Protein AF-A0A5D0TT43-F1 (afdb_monomer)

Organism: NCBI:txid1427538

Radius of gyration: 28.79 Å; Cα contacts (8 Å, |Δi|>4): 389; chains: 1; bounding box: 40×84×97 Å

Nearest PDB structures (foldseek):
  4hx3-assembly1_A  TM=9.149E-01  e=3.494E-10  Streptomyces caespitosus
  1iab-assembly1_A  TM=7.332E-01  e=1.069E-02  Astacus astacus
  7dvb-assembly1_A  TM=5.187E-01  e=1.374E-02  Bacteroides thetaiotaomicron
  6ezs-assembly1_A  TM=6.001E-01  e=4.105E-01  Vibrio harveyi
  6ezt-assembly1_A  TM=5.704E-01  e=7.231E-01  Vibrio harveyi

InterPro domains:
  IPR000013 Peptidase M7, snapalysin [PF02031] (36-162)
  IPR024079 Metallopeptidase, catalytic domain superfamily [G3DSA:3.40.390.10] (34-164)

Foldseek 3Di:
DDDDDDDDDDDDDDDDDDDDDDDDPPPPDPQQPQAEQEEELVAVPPCSVLLVVLQVLLQVLADLYHYHYDDPFEYEHEDQDDLAQKWWFWAQGSHGYIYGHNVRVVQLLEANSLLSNLSVLRNLRDAQDPCAQAQQASSSAANHHNNHHHPVSSVVSRVQSSDDHDDIGGIDDSVVRRCRNNPHHDDDD

Solvent-accessible surface area (backbone atoms only — not comparable to full-atom values): 10392 Å² total; per-residue (Å²): 133,87,86,88,80,89,85,86,88,82,88,87,85,87,82,87,82,85,84,83,86,76,85,83,76,78,80,74,76,74,83,70,72,59,42,76,30,26,30,26,46,88,51,20,64,92,46,28,65,42,48,54,50,30,38,50,59,47,46,78,66,35,74,27,43,38,64,40,86,36,92,73,28,29,41,30,32,59,43,65,69,66,74,20,35,50,45,34,62,26,23,35,43,62,61,48,40,36,42,35,11,56,52,34,35,70,69,27,60,28,30,68,52,17,52,44,27,28,37,49,37,20,34,54,49,46,67,71,54,94,60,56,2,32,49,68,34,27,52,13,28,7,36,31,57,56,47,56,67,31,72,66,56,38,50,51,34,32,58,55,47,61,49,79,84,64,82,55,42,77,37,80,53,54,69,55,43,30,48,32,37,46,25,64,52,48,77,84,125

Sequence (189 aa):
MSPPRFIVAMLAGVAALVLTGAPSASAVSPPVAVRTIYYDSSRAAELSSLVDQAADIWNTRVTSVKLEKGQAGISVSTAQNGPAPGMASCVGCTRGQITFYRNQIQQSGAGPLRVVVHEFGHILSLEHPPDIGNCDKVMAGGRCDNPYPNADEVAAVQRFWSGVLRPARPAPRHADERSTLGAPALVSR

Structure (mmCIF, N/CA/C/O backbone):
data_AF-A0A5D0TT43-F1
#
_entry.id   AF-A0A5D0TT43-F1
#
loop_
_atom_site.group_PDB
_atom_site.id
_atom_site.type_symbol
_atom_site.label_atom_id
_atom_site.label_alt_id
_atom_site.label_comp_id
_atom_site.label_asym_id
_atom_site.label_entity_id
_atom_site.label_seq_id
_atom_site.pdbx_PDB_ins_code
_atom_site.Cartn_x
_atom_site.Cartn_y
_atom_site.Cartn_z
_atom_site.occupancy
_atom_site.B_iso_or_equiv
_atom_site.auth_seq_id
_atom_site.auth_comp_id
_atom_site.auth_asym_id
_atom_site.auth_atom_id
_atom_site.pdbx_PDB_model_num
ATOM 1 N N . MET A 1 1 ? 6.990 -68.014 80.092 1.00 40.38 1 MET A N 1
ATOM 2 C CA . MET A 1 1 ? 7.885 -68.560 79.046 1.00 40.38 1 MET A CA 1
ATOM 3 C C . MET A 1 1 ? 7.314 -68.161 77.691 1.00 40.38 1 MET A C 1
ATOM 5 O O . MET A 1 1 ? 6.104 -68.205 77.532 1.00 40.38 1 MET A O 1
ATOM 9 N N . SER A 1 2 ? 8.168 -67.626 76.818 1.00 40.78 2 SER A N 1
ATOM 10 C CA . SER A 1 2 ? 7.873 -66.787 75.640 1.00 40.78 2 SER A CA 1
ATOM 11 C C . SER A 1 2 ? 6.959 -67.393 74.557 1.00 40.78 2 SER A C 1
ATOM 13 O O . SER A 1 2 ? 6.984 -68.609 74.381 1.00 40.78 2 SER A O 1
ATOM 15 N N . PRO A 1 3 ? 6.261 -66.565 73.746 1.00 55.28 3 PRO A N 1
ATOM 16 C CA . PRO A 1 3 ? 5.619 -66.992 72.503 1.00 55.28 3 PRO A CA 1
ATOM 17 C C . PRO A 1 3 ? 6.451 -66.644 71.249 1.00 55.28 3 PRO A C 1
ATOM 19 O O . PRO A 1 3 ? 7.267 -65.715 71.261 1.00 55.28 3 PRO A O 1
ATOM 22 N N . PRO A 1 4 ? 6.172 -67.320 70.125 1.00 49.72 4 PRO A N 1
ATOM 23 C CA . PRO A 1 4 ? 6.195 -66.702 68.795 1.00 49.72 4 PRO A CA 1
ATOM 24 C C . PRO A 1 4 ? 4.916 -67.061 67.998 1.00 49.72 4 PRO A C 1
ATOM 26 O O . PRO A 1 4 ? 4.223 -68.003 68.350 1.00 49.72 4 PRO A O 1
ATOM 29 N N . ARG A 1 5 ? 4.528 -66.477 66.862 1.00 50.94 5 ARG A N 1
ATOM 30 C CA . ARG A 1 5 ? 4.659 -65.174 66.185 1.00 50.94 5 ARG A CA 1
ATOM 31 C C . ARG A 1 5 ? 3.936 -65.370 64.827 1.00 50.94 5 ARG A C 1
ATOM 33 O O . ARG A 1 5 ? 4.285 -66.299 64.116 1.00 50.94 5 ARG A O 1
ATOM 40 N N . PHE A 1 6 ? 3.003 -64.468 64.500 1.00 44.22 6 PHE A N 1
ATOM 41 C CA . PHE A 1 6 ? 2.572 -64.006 63.160 1.00 44.22 6 PHE A CA 1
ATOM 42 C C . PHE A 1 6 ? 2.066 -64.989 62.087 1.00 44.22 6 PHE A C 1
ATOM 44 O O . PHE A 1 6 ? 2.852 -65.771 61.576 1.00 44.22 6 PHE A O 1
ATOM 51 N N . ILE A 1 7 ? 0.850 -64.736 61.565 1.00 46.78 7 ILE A N 1
ATOM 52 C CA . ILE A 1 7 ? 0.610 -64.618 60.110 1.00 46.78 7 ILE A CA 1
ATOM 53 C C . ILE A 1 7 ? -0.330 -63.429 59.833 1.00 46.78 7 ILE A C 1
ATOM 55 O O . ILE A 1 7 ? -1.301 -63.186 60.545 1.00 46.78 7 ILE A O 1
ATOM 59 N N . VAL A 1 8 ? 0.063 -62.673 58.811 1.00 43.09 8 VAL A N 1
ATOM 60 C CA . VAL A 1 8 ? -0.431 -61.391 58.299 1.00 43.09 8 VAL A CA 1
ATOM 61 C C . VAL A 1 8 ? -1.739 -61.550 57.512 1.00 43.09 8 VAL A C 1
ATOM 63 O O . VAL A 1 8 ? -1.891 -62.492 56.740 1.00 43.09 8 VAL A O 1
ATOM 66 N N . ALA A 1 9 ? -2.655 -60.591 57.676 1.00 44.00 9 ALA A N 1
ATOM 67 C CA . ALA A 1 9 ? -3.881 -60.447 56.892 1.00 44.00 9 ALA A CA 1
ATOM 68 C C . ALA A 1 9 ? -3.627 -59.652 55.596 1.00 44.00 9 ALA A C 1
ATOM 70 O O . ALA A 1 9 ? -2.983 -58.603 55.638 1.00 44.00 9 ALA A O 1
ATOM 71 N N . MET A 1 10 ? -4.173 -60.112 54.464 1.00 42.59 10 MET A N 1
ATOM 72 C CA . MET A 1 10 ? -4.282 -59.327 53.227 1.00 42.59 10 MET A CA 1
ATOM 73 C C . MET A 1 10 ? -5.745 -58.983 52.925 1.00 42.59 10 MET A C 1
ATOM 75 O O . MET A 1 10 ? -6.624 -59.842 52.945 1.00 42.59 10 MET A O 1
ATOM 79 N N . LEU A 1 11 ? -5.957 -57.698 52.641 1.00 47.16 11 LEU A N 1
ATOM 80 C CA . LEU A 1 11 ? -7.180 -57.053 52.168 1.00 47.16 11 LEU A CA 1
ATOM 81 C C . LEU A 1 11 ? -7.400 -57.283 50.666 1.00 47.16 11 LEU A C 1
ATOM 83 O O . LEU A 1 11 ? -6.447 -57.223 49.894 1.00 47.16 11 LEU A O 1
ATOM 87 N N . ALA A 1 12 ? -8.664 -57.358 50.243 1.00 42.19 12 ALA A N 1
ATOM 88 C CA . ALA A 1 12 ? -9.084 -56.899 48.918 1.00 42.19 12 ALA A CA 1
ATOM 89 C C . ALA A 1 12 ? -10.548 -56.424 48.970 1.00 42.19 12 ALA A C 1
ATOM 91 O O . ALA A 1 12 ? -11.474 -57.229 48.991 1.00 42.19 12 ALA A O 1
ATOM 92 N N . GLY A 1 13 ? -10.750 -55.104 49.020 1.00 40.81 13 GLY A N 1
ATOM 93 C CA . GLY A 1 13 ? -12.043 -54.457 48.791 1.00 40.81 13 GLY A CA 1
ATOM 94 C C . GLY A 1 13 ? -12.044 -53.814 47.406 1.00 40.81 13 GLY A C 1
ATOM 95 O O . GLY A 1 13 ? -11.160 -53.016 47.105 1.00 40.81 13 GLY A O 1
ATOM 96 N N . VAL A 1 14 ? -13.010 -54.171 46.560 1.00 47.06 14 VAL A N 1
ATOM 97 C CA . VAL A 1 14 ? -13.205 -53.579 45.228 1.00 47.06 14 VAL A CA 1
ATOM 98 C C . VAL A 1 14 ? -14.284 -52.503 45.335 1.00 47.06 14 VAL A C 1
ATOM 100 O O . VAL A 1 14 ? -15.424 -52.807 45.679 1.00 47.06 14 VAL A O 1
ATOM 103 N N . ALA A 1 15 ? -13.933 -51.249 45.046 1.00 45.97 15 ALA A N 1
ATOM 104 C CA . ALA A 1 15 ? -14.881 -50.145 44.915 1.00 45.97 15 ALA A CA 1
ATOM 105 C C . ALA A 1 15 ? -15.234 -49.941 43.432 1.00 45.97 15 ALA A C 1
ATOM 107 O O . ALA A 1 15 ? -14.348 -49.728 42.606 1.00 45.97 15 ALA A O 1
ATOM 108 N N . ALA A 1 16 ? -16.524 -50.010 43.096 1.00 46.59 16 ALA A N 1
ATOM 109 C CA . ALA A 1 16 ? -17.038 -49.710 41.762 1.00 46.59 16 ALA A CA 1
ATOM 110 C C . ALA A 1 16 ? -17.266 -48.196 41.608 1.00 46.59 16 ALA A C 1
ATOM 112 O O . ALA A 1 16 ? -17.981 -47.589 42.406 1.00 46.59 16 ALA A O 1
ATOM 113 N N . LEU A 1 17 ? -16.660 -47.592 40.583 1.00 44.28 17 LEU A N 1
ATOM 114 C CA . LEU A 1 17 ? -16.775 -46.169 40.257 1.00 44.28 17 LEU A CA 1
ATOM 115 C C . LEU A 1 17 ? -17.768 -45.990 39.096 1.00 44.28 17 LEU A C 1
ATOM 117 O O . LEU A 1 17 ? -17.556 -46.525 38.010 1.00 44.28 17 LEU A O 1
ATOM 121 N N . VAL A 1 18 ? -18.852 -45.246 39.319 1.00 50.50 18 VAL A N 1
ATOM 122 C CA . VAL A 1 18 ? -19.853 -44.912 38.293 1.00 50.50 18 VAL A CA 1
ATOM 123 C C . VAL A 1 18 ? -19.444 -43.594 37.625 1.00 50.50 18 VAL A C 1
ATOM 125 O O . VAL A 1 18 ? -19.392 -42.563 38.290 1.00 50.50 18 VAL A O 1
ATOM 128 N N . LEU A 1 19 ? -19.135 -43.613 36.322 1.00 49.28 19 LEU A N 1
ATOM 129 C CA . LEU A 1 19 ? -18.835 -42.407 35.537 1.00 49.28 19 LEU A CA 1
ATOM 130 C C . LEU A 1 19 ? -20.127 -41.808 34.960 1.00 49.28 19 LEU A C 1
ATOM 132 O O . LEU A 1 19 ? -20.723 -42.362 34.039 1.00 49.28 19 LEU A O 1
ATOM 136 N N . THR A 1 20 ? -20.530 -40.640 35.454 1.00 52.34 20 THR A N 1
ATOM 137 C CA . THR A 1 20 ? -21.539 -39.781 34.818 1.00 52.34 20 THR A CA 1
ATOM 138 C C . THR A 1 20 ? -20.870 -38.912 33.747 1.00 52.34 20 THR A C 1
ATOM 140 O O . THR A 1 20 ? -20.015 -38.088 34.072 1.00 52.34 20 THR A O 1
ATOM 143 N N . G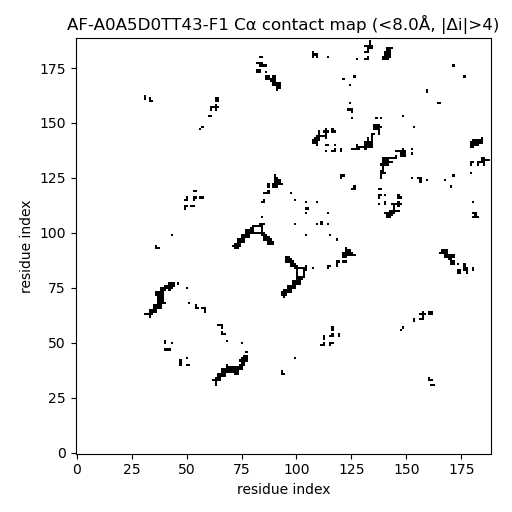LY A 1 21 ? -21.231 -39.091 32.473 1.00 47.88 21 GLY A N 1
ATOM 144 C CA . GLY A 1 21 ? -20.723 -38.278 31.361 1.00 47.88 21 GLY A CA 1
ATOM 145 C C . GLY A 1 21 ? -21.313 -36.862 31.352 1.00 47.88 21 GLY A C 1
ATOM 146 O O . GLY A 1 21 ? -22.531 -36.700 31.374 1.00 47.88 21 GLY A O 1
ATOM 147 N N . ALA A 1 22 ? -20.454 -35.841 31.309 1.00 55.16 22 ALA A N 1
ATOM 148 C CA . ALA A 1 22 ? -20.846 -34.442 31.125 1.00 55.16 22 ALA A CA 1
ATOM 149 C C . ALA A 1 22 ? -20.984 -34.100 29.625 1.00 55.16 22 ALA A C 1
ATOM 151 O O . ALA A 1 22 ? -20.223 -34.635 28.813 1.00 55.16 22 ALA A O 1
ATOM 152 N N . PRO A 1 23 ? -21.909 -33.203 29.229 1.00 51.59 23 PRO A N 1
ATOM 153 C CA . PRO A 1 23 ? -22.046 -32.785 27.839 1.00 51.59 23 PRO A CA 1
ATOM 154 C C . PRO A 1 23 ? -20.807 -32.004 27.390 1.00 51.59 23 PRO A C 1
ATOM 156 O O . PRO A 1 23 ? -20.368 -31.060 28.048 1.00 51.59 23 PRO A O 1
ATOM 159 N N . SER A 1 24 ? -20.238 -32.403 26.254 1.00 56.06 24 SER A N 1
ATOM 160 C CA . SER A 1 24 ? -19.124 -31.713 25.610 1.00 56.06 24 SER A CA 1
ATOM 161 C C . SER A 1 24 ? -19.585 -30.334 25.135 1.00 56.06 24 SER A C 1
ATOM 163 O O . SER A 1 24 ? -20.259 -30.211 24.116 1.00 56.06 24 SER A O 1
ATOM 165 N N . ALA A 1 25 ? -19.237 -29.285 25.878 1.00 57.34 25 ALA A N 1
ATOM 16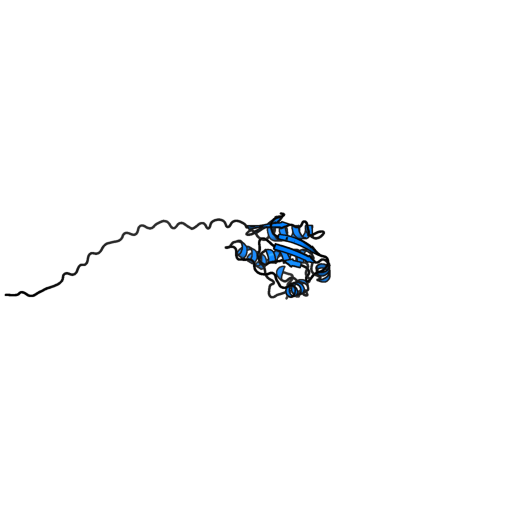6 C CA . ALA A 1 25 ? -19.402 -27.917 25.416 1.00 57.34 25 ALA A CA 1
ATOM 167 C C . ALA A 1 25 ? -18.475 -27.694 24.211 1.00 57.34 25 ALA A C 1
ATOM 169 O O . ALA A 1 25 ? -17.253 -27.654 24.357 1.00 57.34 25 ALA A O 1
ATOM 170 N N . SER A 1 26 ? -19.043 -27.569 23.010 1.00 56.19 26 SER A N 1
ATOM 171 C CA . SER A 1 26 ? -18.313 -27.044 21.859 1.00 56.19 26 SER A CA 1
ATOM 172 C C . SER A 1 26 ? -17.858 -25.629 22.205 1.00 56.19 26 SER A C 1
ATOM 174 O O . SER A 1 26 ? -18.682 -24.728 22.361 1.00 56.19 26 SER A O 1
ATOM 176 N N . ALA A 1 27 ? -16.551 -25.438 22.376 1.00 55.84 27 ALA A N 1
ATOM 177 C CA . ALA A 1 27 ? -15.969 -24.127 22.605 1.00 55.84 27 ALA A CA 1
ATOM 178 C C . ALA A 1 27 ? -16.225 -23.251 21.370 1.00 55.84 27 ALA A C 1
ATOM 180 O O . ALA A 1 27 ? -15.523 -23.349 20.363 1.00 55.84 27 ALA A O 1
ATOM 181 N N . VAL A 1 28 ? -17.253 -22.402 21.433 1.00 57.53 28 VAL A N 1
ATOM 182 C CA . VAL A 1 28 ? -17.410 -21.285 20.502 1.00 57.53 28 VAL A CA 1
ATOM 183 C C . VAL A 1 28 ? -16.193 -20.397 20.715 1.00 57.53 28 VAL A C 1
ATOM 185 O O . VAL A 1 28 ? -16.040 -19.783 21.771 1.00 57.53 28 VAL A O 1
ATOM 188 N N . SER A 1 29 ? -15.288 -20.382 19.737 1.00 57.59 29 SER A N 1
ATOM 189 C CA . SER A 1 29 ? -14.166 -19.449 19.760 1.00 57.59 29 SER A CA 1
ATOM 190 C C . SER A 1 29 ? -14.750 -18.034 19.747 1.00 57.59 29 SER A C 1
ATOM 192 O O . SER A 1 29 ? -15.555 -17.736 18.859 1.00 57.59 29 SER A O 1
ATOM 194 N N . PRO A 1 30 ? -14.422 -17.176 20.729 1.00 56.78 30 PRO A N 1
ATOM 195 C CA . PRO A 1 30 ? -14.938 -15.817 20.753 1.00 56.78 30 PRO A CA 1
ATOM 196 C C . PRO A 1 30 ? -14.545 -15.096 19.455 1.00 56.78 30 PRO A C 1
ATOM 198 O O . PRO A 1 30 ? -13.450 -15.339 18.937 1.00 56.78 30 PRO A O 1
ATOM 201 N N . PRO A 1 31 ? -15.416 -14.228 18.908 1.00 59.97 31 PRO A N 1
ATOM 202 C CA . PRO A 1 31 ? -15.102 -13.491 17.694 1.00 59.97 31 PRO A CA 1
ATOM 203 C C . PRO A 1 31 ? -13.820 -12.687 17.912 1.00 59.97 31 PRO A C 1
ATOM 205 O O . PRO A 1 31 ? -13.709 -11.912 18.864 1.00 59.97 31 PRO A O 1
ATOM 208 N N . VAL A 1 32 ? -12.833 -12.891 17.038 1.00 64.38 32 VAL A N 1
ATOM 209 C CA . VAL A 1 32 ? -11.606 -12.095 17.053 1.00 64.38 32 VAL A CA 1
ATOM 210 C C . VAL A 1 32 ? -11.993 -10.664 16.700 1.00 64.38 32 VAL A C 1
ATOM 212 O O . VAL A 1 32 ? -12.553 -10.415 15.633 1.00 64.38 32 VAL A O 1
ATOM 215 N N . ALA A 1 33 ? -11.727 -9.724 17.606 1.00 75.38 33 ALA A N 1
ATOM 216 C CA . ALA A 1 33 ? -11.989 -8.315 17.355 1.00 75.38 33 ALA A CA 1
ATOM 217 C C . ALA A 1 33 ? -11.191 -7.852 16.127 1.00 75.38 33 ALA A C 1
ATOM 219 O O . ALA A 1 33 ? -9.959 -7.943 16.120 1.00 75.38 33 ALA A O 1
ATOM 220 N N . VAL A 1 34 ? -11.897 -7.348 15.109 1.00 83.50 34 VAL A N 1
ATOM 221 C CA . VAL A 1 34 ? -11.277 -6.755 13.918 1.00 83.50 34 VAL A CA 1
ATOM 222 C C . VAL A 1 34 ? -10.381 -5.607 14.363 1.00 83.50 34 VAL A C 1
ATOM 224 O O . VAL A 1 34 ? -10.795 -4.726 15.121 1.00 83.50 34 VAL A O 1
ATOM 227 N N . ARG A 1 35 ? -9.128 -5.629 13.917 1.00 90.81 35 ARG A N 1
ATOM 228 C CA . ARG A 1 35 ? -8.151 -4.603 14.279 1.00 90.81 35 ARG A CA 1
ATOM 229 C C . ARG A 1 35 ? -8.335 -3.388 13.382 1.00 90.81 35 ARG A C 1
ATOM 231 O O . ARG A 1 35 ? -8.178 -3.505 12.176 1.00 90.81 35 ARG A O 1
ATOM 238 N N . THR A 1 36 ? -8.601 -2.222 13.958 1.00 95.56 36 THR A N 1
ATOM 239 C CA . THR A 1 36 ? -8.566 -0.964 13.200 1.00 95.56 36 THR A CA 1
ATOM 240 C C . THR A 1 36 ? -7.179 -0.338 13.295 1.00 95.56 36 THR A C 1
ATOM 242 O O . THR A 1 36 ? -6.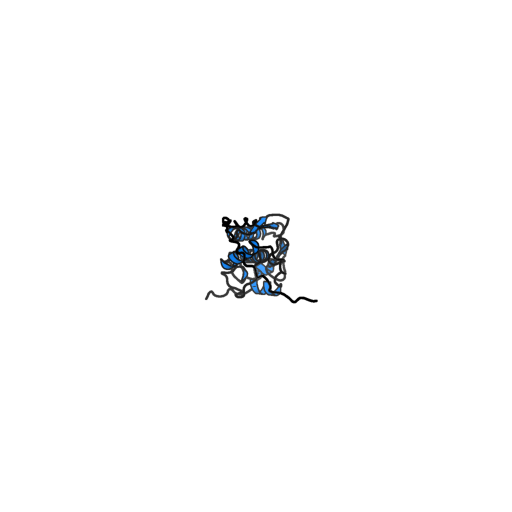670 -0.102 14.392 1.00 95.56 36 THR A O 1
ATOM 245 N N . ILE A 1 37 ? -6.574 -0.058 12.147 1.00 97.12 37 ILE A N 1
ATOM 246 C CA . ILE A 1 37 ? -5.349 0.726 12.011 1.00 97.12 37 ILE A CA 1
ATOM 247 C C . ILE A 1 37 ? -5.747 2.063 11.402 1.00 97.12 37 ILE A C 1
ATOM 249 O O . ILE A 1 37 ? -6.238 2.112 10.274 1.00 97.12 37 ILE A O 1
ATOM 253 N N . TYR A 1 38 ? -5.532 3.150 12.139 1.00 98.38 38 TYR A N 1
ATOM 254 C CA . TYR A 1 38 ? -5.786 4.472 11.583 1.00 98.38 38 TYR A CA 1
ATOM 255 C C . TYR A 1 38 ? -4.635 4.916 10.683 1.00 98.38 38 TYR A C 1
ATOM 257 O O . TYR A 1 38 ? -3.474 4.628 10.983 1.00 98.38 38 TYR A O 1
ATOM 265 N N . TYR A 1 39 ? -4.936 5.649 9.617 1.00 98.69 39 TYR A N 1
ATOM 266 C CA . TYR A 1 39 ? -3.930 6.263 8.759 1.00 98.69 39 TYR A CA 1
ATOM 267 C C . TYR A 1 39 ? -4.250 7.733 8.460 1.00 98.69 39 TYR A C 1
ATOM 269 O O . TYR A 1 39 ? -5.403 8.114 8.258 1.00 98.69 39 TYR A O 1
ATOM 277 N N . ASP A 1 40 ? -3.213 8.562 8.400 1.00 98.50 40 ASP A N 1
ATOM 278 C CA . ASP A 1 40 ? -3.306 9.992 8.125 1.00 98.50 40 ASP A CA 1
ATOM 279 C C . ASP A 1 40 ? -2.632 10.322 6.791 1.00 98.50 40 ASP A C 1
ATOM 281 O O . ASP A 1 40 ? -1.405 10.329 6.688 1.00 98.50 40 ASP A O 1
ATOM 285 N N . SER A 1 41 ? -3.440 10.618 5.771 1.00 98.06 41 SER A N 1
ATOM 286 C CA . SER A 1 41 ? -2.984 11.017 4.435 1.00 98.06 41 SER A CA 1
ATOM 287 C C . SER A 1 41 ? -2.857 12.534 4.244 1.00 98.06 41 SER A C 1
ATOM 289 O O . SER A 1 41 ? -2.551 12.987 3.141 1.00 98.06 41 SER A O 1
ATOM 291 N N . SER A 1 42 ? -3.029 13.346 5.297 1.00 97.94 42 SER A N 1
ATOM 292 C CA . SER A 1 42 ? -3.001 14.818 5.207 1.00 97.94 42 SER A CA 1
ATOM 293 C C . SER A 1 42 ? -1.673 15.392 4.701 1.00 97.94 42 SER A C 1
ATOM 295 O O . SER A 1 42 ? -1.645 16.492 4.153 1.00 97.94 42 SER A O 1
ATOM 297 N N . ARG A 1 43 ? -0.568 14.645 4.836 1.00 97.94 43 ARG A N 1
ATOM 298 C CA . ARG A 1 43 ? 0.775 15.032 4.363 1.00 97.94 43 ARG A CA 1
ATOM 299 C C . ARG A 1 43 ? 1.197 14.315 3.075 1.00 97.94 43 ARG A C 1
ATOM 301 O O . ARG A 1 43 ? 2.335 14.469 2.625 1.00 97.94 43 ARG A O 1
ATOM 308 N N . ALA A 1 44 ? 0.296 13.547 2.463 1.00 97.75 44 ALA A N 1
ATOM 309 C CA . ALA A 1 44 ? 0.561 12.808 1.232 1.00 97.75 44 ALA A CA 1
ATOM 310 C C . ALA A 1 44 ? 0.415 13.665 -0.042 1.00 97.75 44 ALA A C 1
ATOM 312 O O . ALA A 1 44 ? 0.687 13.171 -1.132 1.00 97.75 44 ALA A O 1
ATOM 313 N N . ALA A 1 45 ? 0.023 14.941 0.087 1.00 97.81 45 ALA A N 1
ATOM 314 C CA . ALA A 1 45 ? -0.108 15.889 -1.022 1.00 97.81 45 ALA A CA 1
ATOM 315 C C . ALA A 1 45 ? -0.930 15.304 -2.193 1.00 97.81 45 ALA A C 1
ATOM 317 O O . ALA A 1 45 ? -2.047 14.827 -1.975 1.00 97.81 45 ALA A O 1
ATOM 318 N N . GLU A 1 46 ? -0.402 15.307 -3.419 1.00 96.88 46 GLU A N 1
ATOM 319 C CA . GLU A 1 46 ? -1.075 14.781 -4.610 1.00 96.88 46 GLU A CA 1
ATOM 320 C C . GLU A 1 46 ? -1.320 13.264 -4.572 1.00 96.88 46 GLU A C 1
ATOM 322 O O . GLU A 1 46 ? -2.181 12.775 -5.296 1.00 96.88 46 GLU A O 1
ATOM 327 N N . LEU A 1 47 ? -0.611 12.517 -3.714 1.00 98.25 47 LEU A N 1
ATOM 328 C CA . LEU A 1 47 ? -0.827 11.078 -3.533 1.00 98.25 47 LEU A CA 1
ATOM 329 C C . LEU A 1 47 ? -1.934 10.764 -2.519 1.00 98.25 47 LEU A C 1
ATOM 331 O O . LEU A 1 47 ? -2.251 9.596 -2.324 1.00 98.25 47 LEU A O 1
ATOM 335 N N . SER A 1 48 ? -2.536 11.766 -1.867 1.00 98.44 48 SER A N 1
ATOM 336 C CA . SER A 1 48 ? -3.572 11.550 -0.842 1.00 98.44 48 SER A CA 1
ATOM 337 C C . SER A 1 48 ? -4.750 10.700 -1.332 1.00 98.44 48 SER A C 1
ATOM 339 O O . SER A 1 48 ? -5.187 9.807 -0.609 1.00 98.44 48 SER A O 1
ATOM 341 N N . SER A 1 49 ? -5.204 10.902 -2.572 1.00 98.62 49 SER A N 1
ATOM 342 C CA . SER A 1 49 ? -6.260 10.088 -3.185 1.00 98.62 49 SER A CA 1
ATOM 343 C C . SER A 1 49 ? -5.825 8.641 -3.432 1.00 98.62 49 SER A C 1
ATOM 345 O O . SER A 1 49 ? -6.605 7.726 -3.190 1.00 98.62 49 SER A O 1
ATOM 347 N N . LEU A 1 50 ? -4.576 8.414 -3.854 1.00 98.81 50 LEU A N 1
ATOM 348 C CA . LEU A 1 50 ? -4.030 7.065 -4.042 1.00 98.81 50 LEU A CA 1
ATOM 349 C C . LEU A 1 50 ? -3.834 6.338 -2.710 1.00 98.81 50 LEU A C 1
ATOM 351 O O . LEU A 1 50 ? -4.000 5.126 -2.644 1.00 98.81 50 LEU A O 1
ATOM 355 N N . VAL A 1 51 ? -3.505 7.069 -1.645 1.00 98.81 51 VAL A N 1
ATOM 356 C CA . VAL A 1 51 ? -3.412 6.531 -0.281 1.00 98.81 51 VAL A CA 1
ATOM 357 C C . VAL A 1 51 ? -4.776 6.066 0.212 1.00 98.81 51 VAL A C 1
ATOM 359 O O . VAL A 1 51 ? -4.890 4.943 0.699 1.00 98.81 51 VAL A O 1
ATOM 362 N N . ASP A 1 52 ? -5.811 6.890 0.042 1.00 98.75 52 ASP A N 1
ATOM 363 C CA . ASP A 1 52 ? -7.178 6.502 0.396 1.00 98.75 52 ASP A CA 1
ATOM 364 C C . ASP A 1 52 ? -7.643 5.302 -0.455 1.00 98.75 52 ASP A C 1
ATOM 366 O O . ASP A 1 52 ? -8.156 4.319 0.077 1.00 98.75 52 ASP A O 1
ATOM 370 N N . GLN A 1 53 ? -7.346 5.308 -1.758 1.00 98.88 53 GLN A N 1
ATOM 371 C CA . GLN A 1 53 ? -7.648 4.190 -2.652 1.00 98.88 53 GLN A CA 1
ATOM 372 C C . GLN A 1 53 ? -6.904 2.900 -2.270 1.00 98.88 53 GLN A C 1
ATOM 374 O O . GLN A 1 53 ? -7.465 1.810 -2.374 1.00 98.88 53 GLN A O 1
ATOM 379 N N . ALA A 1 54 ? -5.651 2.988 -1.821 1.00 98.88 54 ALA A N 1
ATOM 380 C CA . ALA A 1 54 ? -4.891 1.830 -1.367 1.00 98.88 54 ALA A CA 1
ATOM 381 C C . ALA A 1 54 ? -5.481 1.222 -0.088 1.00 98.88 54 ALA A C 1
ATOM 383 O O . ALA A 1 54 ? -5.551 -0.004 0.032 1.00 98.88 54 ALA A O 1
ATOM 384 N N . ALA A 1 55 ? -5.950 2.063 0.840 1.00 98.81 55 ALA A N 1
ATOM 385 C CA . ALA A 1 55 ? -6.667 1.603 2.022 1.00 98.81 55 ALA A CA 1
ATOM 386 C C . ALA A 1 55 ? -7.952 0.851 1.638 1.00 98.81 55 ALA A C 1
ATOM 388 O O . ALA A 1 55 ? -8.193 -0.245 2.148 1.00 98.81 55 ALA A O 1
ATOM 389 N N . ASP A 1 56 ? -8.722 1.369 0.679 1.00 98.81 56 ASP A N 1
ATOM 390 C CA . ASP A 1 56 ? -9.922 0.703 0.158 1.00 98.81 56 ASP A CA 1
ATOM 391 C C . ASP A 1 56 ? -9.604 -0.624 -0.553 1.00 98.81 56 ASP A C 1
ATOM 393 O O . ASP A 1 56 ? -10.302 -1.626 -0.365 1.00 98.81 56 ASP A O 1
ATOM 397 N N . ILE A 1 57 ? -8.519 -0.684 -1.332 1.00 98.88 57 ILE A N 1
ATOM 398 C CA . ILE A 1 57 ? -8.057 -1.918 -1.990 1.00 98.88 57 ILE A CA 1
ATOM 399 C C . ILE A 1 57 ? -7.799 -3.028 -0.972 1.00 98.88 57 ILE A C 1
ATOM 401 O O . ILE A 1 57 ? -8.199 -4.172 -1.209 1.00 98.88 57 ILE A O 1
ATOM 405 N N . TRP A 1 58 ? -7.158 -2.702 0.149 1.00 98.81 58 TRP A N 1
ATOM 406 C CA . TRP A 1 58 ? -6.934 -3.654 1.231 1.00 98.81 58 TRP A CA 1
ATOM 407 C C . TRP A 1 58 ? -8.236 -3.990 1.965 1.00 98.81 58 TRP A C 1
ATOM 409 O O . TRP A 1 58 ? -8.570 -5.168 2.079 1.00 98.81 58 TRP A O 1
ATOM 419 N N . ASN A 1 59 ? -9.017 -2.990 2.382 1.00 98.69 59 ASN A N 1
ATOM 420 C CA . ASN A 1 59 ? -10.277 -3.177 3.116 1.00 98.69 59 ASN A CA 1
ATOM 421 C C . ASN A 1 59 ? -11.308 -4.034 2.366 1.00 98.69 59 ASN A C 1
ATOM 423 O O . ASN A 1 59 ? -12.100 -4.734 2.988 1.00 98.69 59 ASN A O 1
ATOM 427 N N . THR A 1 60 ? -11.308 -4.001 1.032 1.00 98.50 60 THR A N 1
ATOM 428 C CA . THR A 1 60 ? -12.199 -4.835 0.204 1.00 98.50 60 THR A CA 1
ATOM 429 C C . THR A 1 60 ? -11.746 -6.293 0.089 1.00 98.50 60 THR A C 1
A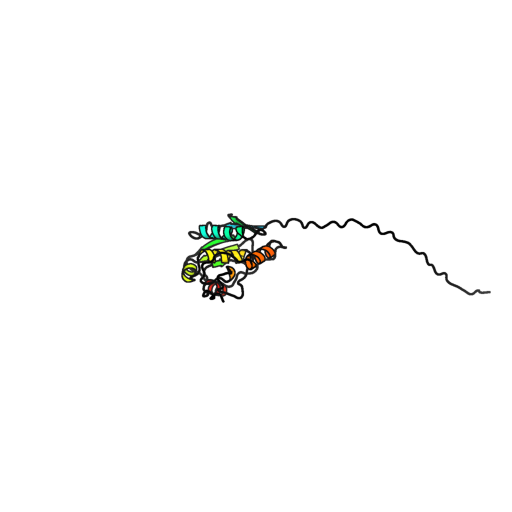TOM 431 O O . THR A 1 60 ? -12.503 -7.129 -0.400 1.00 98.50 60 THR A O 1
ATOM 434 N N . ARG A 1 61 ? -10.524 -6.619 0.525 1.00 98.50 61 ARG A N 1
ATOM 435 C CA . ARG A 1 61 ? -9.912 -7.951 0.385 1.00 98.50 61 ARG A CA 1
ATOM 436 C C . ARG A 1 61 ? -9.668 -8.654 1.711 1.00 98.50 61 ARG A C 1
ATOM 438 O O . ARG A 1 61 ? -9.667 -9.883 1.750 1.00 98.50 61 ARG A O 1
ATOM 445 N N . VAL A 1 62 ? -9.452 -7.903 2.788 1.00 97.94 62 VAL A N 1
ATOM 446 C CA . VAL A 1 62 ? -9.200 -8.452 4.125 1.00 97.94 62 VAL A CA 1
ATOM 447 C C . VAL A 1 62 ? -10.301 -8.058 5.104 1.00 97.94 62 VAL A C 1
ATOM 449 O O . VAL A 1 62 ? -10.935 -7.021 4.967 1.00 97.94 62 VAL A O 1
ATOM 452 N N . THR A 1 63 ? -10.530 -8.907 6.104 1.00 96.75 63 THR A N 1
ATOM 453 C CA . THR A 1 63 ? -11.600 -8.742 7.102 1.00 96.75 63 THR A CA 1
ATOM 454 C C . THR A 1 63 ? -11.092 -8.805 8.541 1.00 96.75 63 THR A C 1
ATOM 456 O O . THR A 1 63 ? -11.785 -8.348 9.443 1.00 96.75 63 THR A O 1
ATOM 459 N N . SER A 1 64 ? -9.903 -9.361 8.793 1.00 95.44 64 SER A N 1
ATOM 460 C CA . SER A 1 64 ? -9.294 -9.417 10.133 1.00 95.44 64 SER A CA 1
ATOM 461 C C . SER A 1 64 ? -8.695 -8.083 10.597 1.00 95.44 64 SER A C 1
ATOM 463 O O . SER A 1 64 ? -8.456 -7.885 11.791 1.00 95.44 64 SER A O 1
ATOM 465 N N . VAL A 1 65 ? -8.476 -7.153 9.668 1.00 97.12 65 VAL A N 1
ATOM 466 C CA . VAL A 1 65 ? -7.936 -5.812 9.904 1.00 97.12 65 VAL A CA 1
ATOM 467 C C . VAL A 1 65 ? -8.636 -4.814 8.989 1.00 97.12 65 VAL A C 1
ATOM 469 O O . VAL A 1 65 ? -9.015 -5.154 7.871 1.00 97.12 65 VAL A O 1
ATOM 472 N N . LYS A 1 66 ? -8.808 -3.587 9.471 1.00 97.81 66 LYS A N 1
ATOM 473 C CA . LYS A 1 66 ? -9.416 -2.471 8.754 1.00 97.81 66 LYS A CA 1
ATOM 474 C C . LYS A 1 66 ? -8.489 -1.263 8.812 1.00 97.81 66 LYS A C 1
ATOM 476 O O . LYS A 1 66 ? -8.044 -0.876 9.891 1.00 97.81 66 LYS A O 1
ATOM 481 N N . LEU A 1 67 ? -8.226 -0.653 7.666 1.00 98.56 67 LEU A N 1
ATOM 482 C CA . LEU A 1 67 ? -7.579 0.649 7.557 1.00 98.56 67 LEU A CA 1
ATOM 483 C C . LEU A 1 67 ? -8.650 1.738 7.610 1.00 98.56 67 LEU A C 1
ATOM 485 O O . LEU A 1 67 ? -9.610 1.704 6.844 1.00 98.56 67 LEU A O 1
ATOM 489 N N . GLU A 1 68 ? -8.506 2.702 8.511 1.00 98.38 68 GLU A N 1
ATOM 490 C CA . GLU A 1 68 ? -9.479 3.783 8.677 1.00 98.38 68 GLU A CA 1
ATOM 491 C C . GLU A 1 68 ? -8.788 5.143 8.693 1.00 98.38 68 GLU A C 1
ATOM 493 O O . GLU A 1 68 ? -7.749 5.320 9.321 1.00 98.38 68 GLU A O 1
ATOM 498 N N . LYS A 1 69 ? -9.340 6.131 7.993 1.00 98.06 69 LYS A N 1
ATOM 499 C CA . LYS A 1 69 ? -8.723 7.455 7.943 1.00 98.06 69 LYS A CA 1
ATOM 500 C C . LYS A 1 69 ? -8.811 8.132 9.314 1.00 98.06 69 LYS A C 1
ATOM 502 O O . LYS A 1 69 ? -9.885 8.217 9.900 1.00 98.06 69 LYS A O 1
ATOM 507 N N . GLY A 1 70 ? -7.691 8.630 9.829 1.00 96.75 70 GLY A N 1
ATOM 508 C CA . GLY A 1 70 ? -7.618 9.283 11.134 1.00 96.75 70 GLY A CA 1
ATOM 509 C C . GLY A 1 70 ? -6.192 9.650 11.546 1.00 96.75 70 GLY A C 1
ATOM 510 O O . GLY A 1 70 ? -5.219 9.074 11.078 1.00 96.75 70 GLY A O 1
ATOM 511 N N . GLN A 1 71 ? -6.055 10.606 12.466 1.00 87.25 71 GLN A N 1
ATOM 512 C CA . GLN A 1 71 ? -4.762 11.217 12.818 1.00 87.25 71 GLN A CA 1
ATOM 513 C C . GLN A 1 71 ? -3.870 10.367 13.749 1.00 87.25 71 GLN A C 1
ATOM 515 O O . GLN A 1 71 ? -2.752 10.764 14.074 1.00 87.25 71 GLN A O 1
ATOM 520 N N . ALA A 1 72 ? -4.342 9.206 14.216 1.00 84.94 72 ALA A N 1
ATOM 521 C CA . ALA A 1 72 ? -3.697 8.433 15.279 1.00 84.94 72 ALA A CA 1
ATOM 522 C C . ALA A 1 72 ? -3.291 7.015 14.836 1.00 84.94 72 ALA A C 1
ATOM 524 O O . ALA A 1 72 ? -3.905 6.038 15.252 1.00 84.94 72 ALA A O 1
ATOM 525 N N . GLY A 1 73 ? -2.219 6.880 14.050 1.00 95.69 73 GLY A N 1
ATOM 526 C CA . GLY A 1 73 ? -1.711 5.566 13.635 1.00 95.69 73 GLY A CA 1
ATOM 527 C C . GLY A 1 73 ? -0.538 5.647 12.664 1.00 95.69 73 GLY A C 1
ATOM 528 O O . GLY A 1 73 ? 0.578 5.989 13.062 1.00 95.69 73 GLY A O 1
ATOM 529 N N . ILE A 1 74 ? -0.784 5.305 11.404 1.00 98.50 74 ILE A N 1
ATOM 530 C CA . ILE A 1 74 ? 0.179 5.395 10.307 1.00 98.50 74 ILE A CA 1
ATOM 531 C C . ILE A 1 74 ? 0.134 6.798 9.711 1.00 98.50 74 ILE A C 1
ATOM 533 O O . ILE A 1 74 ? -0.870 7.207 9.139 1.00 98.50 74 ILE A O 1
ATOM 537 N N . SER A 1 75 ? 1.225 7.545 9.815 1.00 98.56 75 SER A N 1
ATOM 538 C CA . SER A 1 75 ? 1.354 8.830 9.123 1.00 98.56 75 SER A CA 1
ATOM 539 C C . SER A 1 75 ? 1.845 8.616 7.694 1.00 98.56 75 SER A C 1
ATOM 541 O O . SER A 1 75 ? 2.824 7.909 7.476 1.00 98.56 75 SER A O 1
ATOM 543 N N . VAL A 1 76 ? 1.189 9.218 6.705 1.00 98.81 76 VAL A N 1
ATOM 544 C CA . VAL A 1 76 ? 1.583 9.093 5.299 1.00 98.81 76 VAL A CA 1
ATOM 545 C C . VAL A 1 76 ? 2.036 10.446 4.777 1.00 98.81 76 VAL A C 1
ATOM 547 O O . VAL A 1 76 ? 1.331 11.450 4.873 1.00 98.81 76 VAL A O 1
ATOM 550 N N . SER A 1 77 ? 3.251 10.476 4.241 1.00 98.69 77 SER A N 1
ATOM 551 C CA . SER A 1 77 ? 3.927 11.702 3.827 1.00 98.69 77 SER A CA 1
ATOM 552 C C . SER A 1 77 ? 4.606 11.548 2.475 1.00 98.69 77 SER A C 1
ATOM 554 O O . SER A 1 77 ? 4.831 10.437 1.995 1.00 98.69 77 SER A O 1
ATOM 556 N N . THR A 1 78 ? 4.947 12.676 1.861 1.00 98.62 78 THR A N 1
ATOM 557 C CA . THR A 1 78 ? 5.678 12.710 0.594 1.00 98.62 78 THR A CA 1
ATOM 558 C C . THR A 1 78 ? 6.915 13.595 0.680 1.00 98.62 78 THR A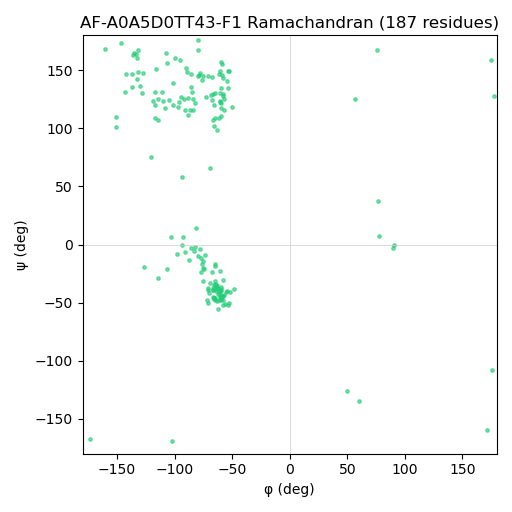 C 1
ATOM 560 O O . THR A 1 78 ? 6.908 14.631 1.342 1.00 98.62 78 THR A O 1
ATOM 563 N N . ALA A 1 79 ? 7.959 13.229 -0.057 1.00 98.50 79 ALA A N 1
ATOM 564 C CA . ALA A 1 79 ? 9.151 14.039 -0.287 1.00 98.50 79 ALA A CA 1
ATOM 565 C C . ALA A 1 79 ? 9.526 14.024 -1.779 1.00 98.50 79 ALA A C 1
ATOM 567 O O . ALA A 1 79 ? 9.018 13.213 -2.554 1.00 98.50 79 ALA A O 1
ATOM 568 N N . GLN A 1 80 ? 10.376 14.955 -2.220 1.00 97.69 80 GLN A N 1
ATOM 569 C CA . GLN A 1 80 ? 10.775 15.016 -3.633 1.00 97.69 80 GLN A CA 1
ATOM 570 C C . GLN A 1 80 ? 11.706 13.858 -4.012 1.00 97.69 80 GLN A C 1
ATOM 572 O O . GLN A 1 80 ? 11.497 13.203 -5.030 1.00 97.69 80 GLN A O 1
ATOM 577 N N . ASN A 1 81 ? 12.727 13.627 -3.183 1.00 97.69 81 ASN A N 1
ATOM 578 C CA . ASN A 1 81 ? 13.796 12.660 -3.407 1.00 97.69 81 ASN A CA 1
ATOM 579 C C . ASN A 1 81 ? 14.009 11.798 -2.167 1.00 97.69 81 ASN A C 1
ATOM 581 O O . ASN A 1 81 ? 13.877 12.289 -1.044 1.00 97.69 81 ASN A O 1
ATOM 585 N N . GLY A 1 82 ? 14.423 10.555 -2.375 1.00 97.06 82 GLY A N 1
ATOM 586 C CA . GLY A 1 82 ? 14.789 9.646 -1.304 1.00 97.06 82 GLY A CA 1
ATOM 587 C C . GLY A 1 82 ? 15.382 8.334 -1.797 1.00 97.06 82 GLY A C 1
ATOM 588 O O . GLY A 1 82 ? 15.779 8.214 -2.960 1.00 97.06 82 GLY A O 1
ATOM 589 N N . PRO A 1 83 ? 15.497 7.348 -0.898 1.00 96.00 83 PRO A N 1
ATOM 590 C CA . PRO A 1 83 ? 16.199 6.119 -1.197 1.00 96.00 83 PRO A CA 1
ATOM 591 C C . PRO A 1 83 ? 15.423 5.167 -2.111 1.00 96.00 83 PRO A C 1
ATOM 593 O O . PRO A 1 83 ? 16.065 4.465 -2.876 1.00 96.00 83 PRO A O 1
ATOM 596 N N . ALA A 1 84 ? 14.098 5.131 -2.075 1.00 97.62 84 ALA A N 1
ATOM 597 C CA . ALA A 1 84 ? 13.272 4.199 -2.846 1.00 97.62 84 ALA A CA 1
ATOM 598 C C . ALA A 1 84 ? 11.951 4.887 -3.236 1.00 97.62 84 ALA A C 1
ATOM 600 O O . ALA A 1 84 ? 11.742 6.021 -2.813 1.00 97.62 84 ALA A O 1
ATOM 601 N N . PRO A 1 85 ? 11.080 4.283 -4.062 1.00 98.12 85 PRO A N 1
ATOM 602 C CA . PRO A 1 85 ? 9.793 4.893 -4.419 1.00 98.12 85 PRO A CA 1
ATOM 603 C C . PRO A 1 85 ? 8.861 5.116 -3.215 1.00 98.12 85 PRO A C 1
ATOM 605 O O . PRO A 1 85 ? 8.248 6.179 -3.096 1.00 98.12 85 PRO A O 1
ATOM 608 N N . GLY A 1 86 ? 8.810 4.154 -2.297 1.00 98.06 86 GLY A N 1
ATOM 609 C CA . GLY A 1 86 ? 8.118 4.231 -1.015 1.00 98.06 86 GLY A CA 1
ATOM 610 C C . GLY A 1 86 ? 8.996 3.670 0.103 1.00 98.06 86 GLY A C 1
ATOM 611 O O . GLY A 1 86 ? 10.033 3.073 -0.169 1.00 98.06 86 GLY A O 1
ATOM 612 N N . MET A 1 87 ? 8.637 3.963 1.353 1.00 98.00 87 MET A N 1
ATOM 613 C CA . MET A 1 87 ? 9.245 3.378 2.549 1.00 98.00 87 MET A CA 1
ATOM 614 C C . MET A 1 87 ? 8.227 3.340 3.692 1.00 98.00 87 MET A C 1
ATOM 616 O O . MET A 1 87 ? 7.916 4.384 4.279 1.00 98.00 87 MET A O 1
ATOM 620 N N . ALA A 1 88 ? 7.762 2.152 4.060 1.00 98.12 88 ALA A N 1
ATOM 621 C CA . ALA A 1 88 ? 7.110 1.886 5.336 1.00 98.12 88 ALA A CA 1
ATOM 622 C C . ALA A 1 88 ? 8.140 1.819 6.480 1.00 98.12 88 ALA A C 1
ATOM 624 O O . ALA A 1 88 ? 9.256 1.334 6.317 1.00 98.12 88 ALA A O 1
ATOM 625 N N . SER A 1 89 ? 7.777 2.288 7.675 1.00 97.31 89 SER A N 1
ATOM 626 C CA . SER A 1 89 ? 8.678 2.319 8.840 1.00 97.31 89 SER A CA 1
ATOM 627 C C . SER A 1 89 ? 8.758 0.996 9.608 1.00 97.31 89 SER A C 1
ATOM 629 O O . SER A 1 89 ? 9.495 0.894 10.588 1.00 97.31 89 SER A O 1
ATOM 631 N N . CYS A 1 90 ? 7.947 0.009 9.240 1.00 96.94 90 CYS A N 1
ATOM 632 C CA . CYS A 1 90 ? 7.776 -1.236 9.975 1.00 96.94 90 CYS A CA 1
ATOM 633 C C . CYS A 1 90 ? 7.173 -2.312 9.068 1.00 96.94 90 CYS A C 1
ATOM 635 O O . CYS A 1 90 ? 6.583 -1.999 8.033 1.00 96.94 90 CYS A O 1
ATOM 637 N N . VAL A 1 91 ? 7.195 -3.554 9.549 1.00 97.69 91 VAL A N 1
ATOM 638 C CA . VAL A 1 91 ? 6.347 -4.622 9.020 1.00 97.69 91 VAL A CA 1
ATOM 639 C C . VAL A 1 91 ? 5.388 -5.109 10.107 1.00 97.69 91 VAL A C 1
ATOM 641 O O . VAL A 1 91 ? 5.822 -5.586 11.160 1.00 97.69 91 VAL A O 1
ATOM 644 N N . GLY A 1 92 ? 4.079 -4.998 9.860 1.00 96.50 92 GLY A N 1
ATOM 645 C CA . GLY A 1 92 ? 3.027 -5.473 10.767 1.00 96.50 92 GLY A CA 1
ATOM 646 C C . GLY A 1 92 ? 2.786 -4.577 11.985 1.00 96.50 92 GLY A C 1
ATOM 647 O O . GLY A 1 92 ? 2.570 -5.096 13.079 1.00 96.50 92 GLY A O 1
ATOM 648 N N . CYS A 1 93 ? 2.869 -3.251 11.838 1.00 94.31 93 CYS A N 1
ATOM 649 C CA . CYS A 1 93 ? 2.627 -2.311 12.937 1.00 94.31 93 CYS A CA 1
ATOM 650 C C . CYS A 1 93 ? 1.294 -1.566 12.812 1.00 94.31 93 CYS A C 1
ATOM 652 O O . CYS A 1 93 ? 0.758 -1.375 11.728 1.00 94.31 93 CYS A O 1
ATOM 654 N N . THR A 1 94 ? 0.773 -1.095 13.947 1.00 94.81 94 THR A N 1
ATOM 655 C CA . THR A 1 94 ? -0.446 -0.268 14.015 1.00 94.81 94 THR A CA 1
ATOM 656 C C . THR A 1 94 ? -0.149 1.233 14.113 1.00 94.81 94 THR A C 1
ATOM 658 O O . THR A 1 94 ? -1.061 2.057 14.059 1.00 94.81 94 THR A O 1
ATOM 661 N N . ARG A 1 95 ? 1.127 1.600 14.294 1.00 95.81 95 ARG A N 1
ATOM 662 C CA . ARG A 1 95 ? 1.623 2.978 14.400 1.00 95.81 95 ARG A CA 1
ATOM 663 C C . ARG A 1 95 ? 2.978 3.077 13.717 1.00 95.81 95 ARG A C 1
ATOM 665 O O . ARG A 1 95 ? 3.852 2.263 14.001 1.00 95.81 95 ARG A O 1
ATOM 672 N N . GLY A 1 96 ? 3.160 4.078 12.866 1.00 96.75 96 GLY A N 1
ATOM 673 C CA . GLY A 1 96 ? 4.360 4.197 12.045 1.00 96.75 96 GLY A CA 1
ATOM 674 C C . GLY A 1 96 ? 4.248 5.298 11.000 1.00 96.75 96 GLY A C 1
ATOM 675 O O . GLY A 1 96 ? 3.433 6.217 11.118 1.00 96.75 96 GLY A O 1
ATOM 676 N N . GLN A 1 97 ? 5.075 5.198 9.970 1.00 98.12 97 GLN A N 1
ATOM 677 C CA . GLN A 1 97 ? 5.115 6.139 8.863 1.00 98.12 97 GLN A CA 1
ATOM 678 C C . GLN A 1 97 ? 5.231 5.399 7.533 1.00 98.12 97 GLN A C 1
ATOM 680 O O . GLN A 1 97 ? 5.904 4.375 7.448 1.00 98.12 97 GLN A O 1
ATOM 685 N N . ILE A 1 98 ? 4.621 5.963 6.497 1.00 98.69 98 ILE A N 1
ATOM 686 C CA . ILE A 1 98 ? 4.963 5.697 5.104 1.00 98.69 98 ILE A CA 1
ATOM 687 C C . ILE A 1 98 ? 5.459 7.008 4.485 1.00 98.69 98 ILE A C 1
ATOM 689 O O . ILE A 1 98 ? 4.824 8.060 4.630 1.00 98.69 98 ILE A O 1
ATOM 693 N N . THR A 1 99 ? 6.602 6.962 3.804 1.00 98.75 99 THR A N 1
ATOM 694 C CA . THR A 1 99 ? 7.115 8.095 3.022 1.00 98.75 99 THR A CA 1
ATOM 695 C C . THR A 1 99 ? 7.222 7.712 1.559 1.00 98.75 99 THR A C 1
ATOM 697 O O . THR A 1 99 ? 7.919 6.763 1.220 1.00 98.75 99 THR A O 1
ATOM 700 N N . PHE A 1 100 ? 6.562 8.475 0.694 1.00 98.81 100 PHE A N 1
ATOM 701 C CA . PHE A 1 100 ? 6.645 8.321 -0.754 1.00 98.81 100 PHE A CA 1
ATOM 702 C C . PHE A 1 100 ? 7.562 9.374 -1.365 1.00 98.81 100 PHE A C 1
ATOM 704 O O . PHE A 1 100 ? 7.510 10.551 -0.993 1.00 98.81 100 PHE A O 1
ATOM 711 N N . TYR A 1 101 ? 8.382 8.972 -2.330 1.00 98.62 101 TYR A N 1
ATOM 712 C CA . TYR A 1 101 ? 9.370 9.848 -2.946 1.00 98.62 101 TYR A CA 1
ATOM 713 C C . TYR A 1 101 ? 9.073 10.032 -4.433 1.00 98.62 101 TYR A C 1
ATOM 715 O O . TYR A 1 101 ? 9.240 9.119 -5.240 1.00 98.62 101 TYR A O 1
ATOM 723 N N . ARG A 1 102 ? 8.617 11.238 -4.793 1.00 97.94 102 ARG A N 1
ATOM 724 C CA . ARG A 1 102 ? 8.026 11.557 -6.108 1.00 97.94 102 ARG A CA 1
ATOM 725 C C . ARG A 1 102 ? 8.916 11.160 -7.277 1.00 97.94 102 ARG A C 1
ATOM 727 O O . ARG A 1 102 ? 8.475 10.462 -8.187 1.00 97.94 102 ARG A O 1
ATOM 734 N N . ASN A 1 103 ? 10.181 11.570 -7.224 1.00 98.00 103 ASN A N 1
ATOM 735 C CA . ASN A 1 103 ? 11.122 11.298 -8.302 1.00 98.00 103 ASN A CA 1
ATOM 736 C C . ASN A 1 103 ? 11.418 9.800 -8.417 1.00 98.00 103 ASN A C 1
ATOM 738 O O . ASN A 1 103 ? 11.524 9.287 -9.525 1.00 98.00 103 ASN A O 1
ATOM 742 N N . GLN A 1 104 ? 11.510 9.083 -7.295 1.00 98.31 104 GLN A N 1
ATOM 743 C CA . GLN A 1 104 ? 11.766 7.644 -7.304 1.00 98.31 104 GLN A CA 1
ATOM 744 C C . GLN A 1 104 ? 10.557 6.855 -7.815 1.00 98.31 104 GLN A C 1
ATOM 746 O O . GLN A 1 104 ? 10.757 5.910 -8.571 1.00 98.31 104 GLN A O 1
ATOM 751 N N . ILE A 1 105 ? 9.322 7.256 -7.489 1.00 98.00 105 ILE A N 1
ATOM 752 C CA . ILE A 1 105 ? 8.110 6.668 -8.087 1.00 98.00 105 ILE A CA 1
ATOM 753 C C . ILE A 1 105 ? 8.148 6.836 -9.604 1.00 98.00 105 ILE A C 1
ATOM 755 O O . ILE A 1 105 ? 8.071 5.843 -10.324 1.00 98.00 105 ILE A O 1
ATOM 759 N N . GLN A 1 106 ? 8.364 8.060 -10.090 1.00 97.06 106 GLN A N 1
ATOM 760 C CA . GLN A 1 106 ? 8.423 8.338 -11.525 1.00 97.06 106 GLN A CA 1
ATOM 761 C C . GLN A 1 106 ? 9.534 7.545 -12.236 1.00 97.06 106 GLN A C 1
ATOM 763 O O . GLN A 1 106 ? 9.329 7.043 -13.337 1.00 97.06 106 GLN A O 1
ATOM 768 N N . GLN A 1 107 ? 10.705 7.415 -11.611 1.00 97.50 107 GLN A N 1
ATOM 769 C CA . GLN A 1 107 ? 11.857 6.704 -12.176 1.00 97.50 107 GLN A CA 1
ATOM 770 C C . GLN A 1 107 ? 11.736 5.180 -12.088 1.00 97.50 107 GLN A C 1
ATOM 772 O O . GLN A 1 107 ? 12.389 4.480 -12.861 1.00 97.50 107 GLN A O 1
ATOM 777 N N . SER A 1 108 ? 10.938 4.658 -11.151 1.00 96.56 108 SER A N 1
ATOM 778 C CA . SER A 1 108 ? 10.811 3.214 -10.932 1.00 96.56 108 SER A CA 1
ATOM 779 C C . SER A 1 108 ? 10.241 2.488 -12.144 1.00 96.56 108 SER A C 1
ATOM 781 O O . SER A 1 108 ? 10.659 1.367 -12.410 1.00 96.56 108 SER A O 1
ATOM 783 N N . GLY A 1 109 ? 9.327 3.134 -12.880 1.00 95.69 109 GLY A N 1
ATOM 784 C CA . GLY A 1 109 ? 8.533 2.522 -13.946 1.00 95.69 109 GLY A CA 1
ATOM 785 C C . GLY A 1 109 ? 7.368 1.658 -13.445 1.00 95.69 109 GLY A C 1
ATOM 786 O O . GLY A 1 109 ? 6.754 0.973 -14.253 1.00 95.69 109 GLY A O 1
ATOM 787 N N . ALA A 1 110 ? 7.080 1.659 -12.140 1.00 97.00 110 ALA A N 1
ATOM 788 C CA . ALA A 1 110 ? 5.900 1.024 -11.561 1.00 97.00 110 ALA A CA 1
ATOM 789 C C . ALA A 1 110 ? 4.715 2.002 -11.497 1.00 97.00 110 ALA A C 1
ATOM 791 O O . ALA A 1 110 ? 4.898 3.213 -11.336 1.00 97.00 110 ALA A O 1
ATOM 792 N N . GLY A 1 111 ? 3.494 1.472 -11.548 1.00 98.19 111 GLY A N 1
ATOM 793 C CA . GLY A 1 111 ? 2.279 2.258 -11.367 1.00 98.19 111 GLY A CA 1
ATOM 794 C C . GLY A 1 111 ? 2.246 2.923 -9.981 1.00 98.19 111 GLY A C 1
ATOM 795 O O . GLY A 1 111 ? 2.420 2.228 -8.975 1.00 98.19 111 GLY A O 1
ATOM 796 N N . PRO A 1 112 ? 1.976 4.240 -9.864 1.00 98.44 112 PRO A N 1
ATOM 797 C CA . PRO A 1 112 ? 1.991 4.932 -8.573 1.00 98.44 112 PRO A CA 1
ATOM 798 C C . PRO A 1 112 ? 1.066 4.305 -7.524 1.00 98.44 112 PRO A C 1
ATOM 800 O O . PRO A 1 112 ? 1.463 4.142 -6.374 1.00 98.44 112 PRO A O 1
ATOM 803 N N . LEU A 1 113 ? -0.144 3.883 -7.914 1.00 98.81 113 LEU A N 1
ATOM 804 C CA . LEU A 1 113 ? -1.070 3.207 -7.001 1.00 98.81 113 LEU A CA 1
ATOM 805 C C . LEU A 1 113 ? -0.514 1.863 -6.506 1.00 98.81 113 LEU A C 1
ATOM 807 O O . LEU A 1 113 ? -0.669 1.548 -5.331 1.00 98.81 113 LEU A O 1
ATOM 811 N N . ARG A 1 114 ? 0.174 1.093 -7.362 1.00 98.62 114 ARG A N 1
ATOM 812 C CA . ARG A 1 114 ? 0.824 -0.168 -6.971 1.00 98.62 114 ARG A CA 1
A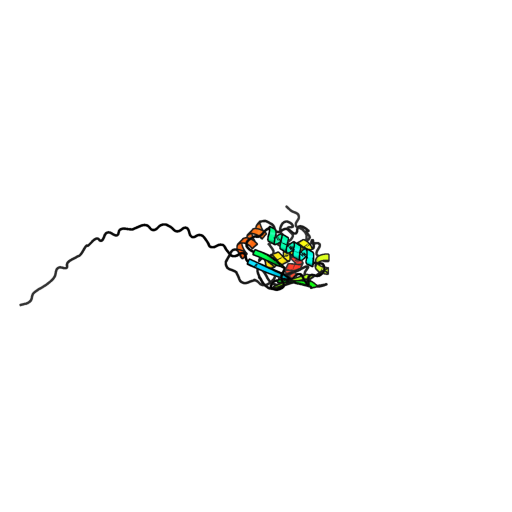TOM 813 C C . ARG A 1 114 ? 1.883 0.069 -5.900 1.00 98.62 114 ARG A C 1
ATOM 815 O O . ARG A 1 114 ? 1.889 -0.653 -4.910 1.00 98.62 114 ARG A O 1
ATOM 822 N N . VAL A 1 115 ? 2.723 1.095 -6.064 1.00 98.75 115 VAL A N 1
ATOM 823 C CA . VAL A 1 115 ? 3.717 1.486 -5.047 1.00 98.75 115 VAL A CA 1
ATOM 824 C C . VAL A 1 115 ? 3.028 1.815 -3.723 1.00 98.75 115 VAL A C 1
ATOM 826 O O . VAL A 1 115 ? 3.454 1.352 -2.671 1.00 98.75 115 VAL A O 1
ATOM 829 N N . VAL A 1 116 ? 1.926 2.568 -3.752 1.00 98.88 116 VAL A N 1
ATOM 830 C CA . VAL A 1 116 ? 1.205 2.912 -2.520 1.00 98.88 116 VAL A CA 1
ATOM 831 C C . VAL A 1 116 ? 0.616 1.669 -1.846 1.00 98.88 116 VAL A C 1
ATOM 833 O O . VAL A 1 116 ? 0.796 1.491 -0.642 1.00 98.88 116 VAL A O 1
ATOM 836 N N . VAL A 1 117 ? -0.040 0.780 -2.600 1.00 98.88 117 VAL A N 1
ATOM 837 C CA . VAL A 1 117 ? -0.601 -0.465 -2.046 1.00 98.88 117 VAL A CA 1
ATOM 838 C C . VAL A 1 117 ? 0.494 -1.375 -1.479 1.00 98.88 117 VAL A C 1
ATOM 840 O O . VAL A 1 117 ? 0.279 -1.974 -0.423 1.00 98.88 117 VAL A O 1
ATOM 843 N N . HIS A 1 118 ? 1.657 -1.436 -2.133 1.00 98.81 118 HIS A N 1
ATOM 844 C CA . HIS A 1 118 ? 2.833 -2.183 -1.683 1.00 98.81 118 HIS A CA 1
ATOM 845 C C . HIS A 1 118 ? 3.284 -1.752 -0.282 1.00 98.81 118 HIS A C 1
ATOM 847 O O . HIS A 1 118 ? 3.374 -2.583 0.621 1.00 98.81 118 HIS A O 1
ATOM 853 N N . GLU A 1 119 ? 3.469 -0.450 -0.051 1.00 98.81 119 GLU A N 1
ATOM 854 C CA . GLU A 1 119 ? 3.893 0.049 1.266 1.00 98.81 119 GLU A CA 1
ATOM 855 C C . GLU A 1 119 ? 2.854 -0.225 2.362 1.00 98.81 119 GLU A C 1
ATOM 857 O O . GLU A 1 119 ? 3.201 -0.547 3.501 1.00 98.81 119 GLU A O 1
ATOM 862 N N . PHE A 1 120 ? 1.560 -0.159 2.030 1.00 98.81 120 PHE A N 1
ATOM 863 C CA . PHE A 1 120 ? 0.513 -0.598 2.956 1.00 98.81 120 PHE A CA 1
ATOM 864 C C . PHE A 1 120 ? 0.578 -2.104 3.235 1.00 98.81 120 PHE A C 1
ATOM 866 O O . PHE A 1 120 ? 0.281 -2.520 4.352 1.00 98.81 120 PHE A O 1
ATOM 873 N N . GLY A 1 121 ? 1.015 -2.925 2.281 1.00 98.75 121 GLY A N 1
ATOM 874 C CA . GLY A 1 121 ? 1.244 -4.351 2.504 1.00 98.75 121 GLY A CA 1
ATOM 875 C C . GLY A 1 121 ? 2.282 -4.622 3.597 1.00 98.75 121 GLY A C 1
ATOM 876 O O . GLY A 1 121 ? 2.052 -5.488 4.446 1.00 98.75 121 GLY A O 1
ATOM 877 N N . HIS A 1 122 ? 3.354 -3.824 3.673 1.00 98.75 122 HIS A N 1
ATOM 878 C CA . HIS A 1 122 ? 4.310 -3.885 4.786 1.00 98.75 122 HIS A CA 1
ATOM 879 C C . HIS A 1 122 ? 3.666 -3.530 6.125 1.00 98.75 122 HIS A C 1
ATOM 881 O O . HIS A 1 122 ? 3.765 -4.311 7.078 1.00 98.75 122 HIS A O 1
ATOM 887 N N . ILE A 1 123 ? 2.919 -2.421 6.204 1.00 98.50 123 ILE A N 1
ATOM 888 C CA . ILE A 1 123 ? 2.127 -2.086 7.404 1.00 98.50 123 ILE A CA 1
ATOM 889 C C . ILE A 1 123 ? 1.240 -3.267 7.814 1.00 98.50 123 ILE A C 1
ATOM 891 O O . ILE A 1 123 ? 1.173 -3.616 8.992 1.00 98.50 123 ILE A O 1
ATOM 895 N N . LEU A 1 124 ? 0.637 -3.941 6.836 1.00 98.19 124 LEU A N 1
ATOM 896 C CA . LEU A 1 124 ? -0.245 -5.088 7.016 1.00 98.19 124 LEU A CA 1
ATOM 897 C C . LEU A 1 124 ? 0.472 -6.431 7.214 1.00 98.19 124 LEU A C 1
ATOM 899 O O . LEU A 1 124 ? -0.208 -7.455 7.224 1.00 98.19 124 LEU A O 1
ATOM 903 N N . SER A 1 125 ? 1.779 -6.423 7.499 1.00 97.69 125 SER A N 1
ATOM 904 C CA . SER A 1 125 ? 2.654 -7.548 7.895 1.00 97.69 125 SER A CA 1
ATOM 905 C C . SER A 1 125 ? 3.369 -8.315 6.785 1.00 97.69 125 SER A C 1
ATOM 907 O O . SER A 1 125 ? 4.140 -9.234 7.094 1.00 97.69 125 SER A O 1
ATOM 909 N N . LEU A 1 126 ? 3.163 -7.942 5.525 1.00 98.31 126 LEU A N 1
ATOM 910 C CA . LEU A 1 126 ? 3.778 -8.638 4.404 1.00 98.31 126 LEU A CA 1
ATOM 911 C C . LEU A 1 126 ? 5.242 -8.238 4.218 1.00 98.31 126 LEU A C 1
ATOM 913 O O . LEU A 1 126 ? 5.643 -7.104 4.459 1.00 98.31 126 LEU A O 1
ATOM 917 N N . GLU A 1 127 ? 6.035 -9.207 3.783 1.00 97.56 127 GLU A N 1
ATOM 918 C CA . GLU A 1 127 ? 7.418 -9.020 3.344 1.00 97.56 127 GLU A CA 1
ATOM 919 C C . GLU A 1 127 ? 7.475 -9.163 1.829 1.00 97.56 127 GLU A C 1
ATOM 921 O O . GLU A 1 127 ? 6.552 -9.711 1.215 1.00 97.56 127 GLU A O 1
ATOM 926 N N . HIS A 1 128 ? 8.582 -8.728 1.235 1.00 97.94 128 HIS A N 1
ATOM 927 C CA . HIS A 1 128 ? 8.854 -9.047 -0.160 1.00 97.94 128 HIS A CA 1
ATOM 928 C C . HIS A 1 128 ? 8.928 -10.576 -0.351 1.00 97.94 128 HIS A C 1
ATOM 930 O O . HIS A 1 128 ? 9.555 -11.273 0.456 1.00 97.94 128 HIS A O 1
ATOM 936 N N . PRO A 1 129 ? 8.294 -11.132 -1.397 1.00 96.75 129 PRO A N 1
ATOM 937 C CA . PRO A 1 129 ? 8.401 -12.541 -1.731 1.00 96.75 129 PRO A CA 1
ATOM 938 C C . PRO A 1 129 ? 9.715 -12.816 -2.491 1.00 96.75 129 PRO A C 1
ATOM 9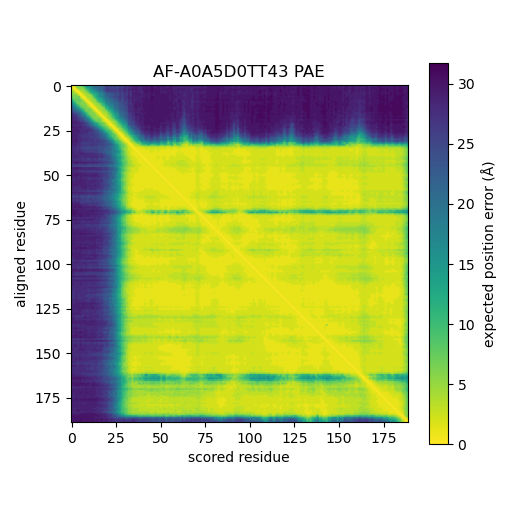40 O O . PRO A 1 129 ? 10.369 -11.888 -2.964 1.00 96.75 129 PRO A O 1
ATOM 943 N N . PRO A 1 130 ? 10.119 -14.088 -2.658 1.00 95.31 130 PRO A N 1
ATOM 944 C CA . PRO A 1 130 ? 11.338 -14.423 -3.400 1.00 95.31 130 PRO A CA 1
ATOM 945 C C . PRO A 1 130 ? 11.253 -14.126 -4.910 1.00 95.31 130 PRO A C 1
ATOM 947 O O . PRO A 1 130 ? 12.284 -13.952 -5.554 1.00 95.31 130 PRO A O 1
ATOM 950 N N . ASP A 1 131 ? 10.053 -14.071 -5.493 1.00 95.81 131 ASP A N 1
ATOM 951 C CA . ASP A 1 131 ? 9.813 -13.843 -6.922 1.00 95.81 131 ASP A CA 1
ATOM 952 C C . ASP A 1 131 ? 9.570 -12.361 -7.258 1.00 95.81 131 ASP A C 1
ATOM 954 O O . ASP A 1 131 ? 8.530 -11.985 -7.800 1.00 95.81 131 ASP A O 1
ATOM 958 N N . ILE A 1 132 ? 10.549 -11.513 -6.929 1.00 97.19 132 ILE A N 1
ATOM 959 C CA . ILE A 1 132 ? 10.544 -10.068 -7.219 1.00 97.19 132 ILE A CA 1
ATOM 960 C C . ILE A 1 132 ? 10.292 -9.796 -8.708 1.00 97.19 132 ILE A C 1
ATOM 962 O O . ILE A 1 132 ? 10.909 -10.411 -9.574 1.00 97.19 132 ILE A O 1
ATOM 966 N N . GLY A 1 133 ? 9.412 -8.837 -8.998 1.00 96.62 133 GLY A N 1
ATOM 967 C CA . GLY A 1 133 ? 8.977 -8.477 -10.348 1.00 96.62 133 GLY A CA 1
ATOM 968 C C . GLY A 1 133 ? 7.757 -9.252 -10.851 1.00 96.62 133 GLY A C 1
ATOM 969 O O . GLY A 1 133 ? 7.270 -8.958 -11.940 1.00 96.62 133 GLY A O 1
ATOM 970 N N . ASN A 1 134 ? 7.227 -10.217 -10.091 1.00 97.00 134 ASN A N 1
ATOM 971 C CA . ASN A 1 134 ? 5.965 -10.875 -10.428 1.00 97.00 134 ASN A CA 1
ATOM 972 C C . ASN A 1 134 ? 4.787 -9.883 -10.330 1.00 97.00 134 ASN A C 1
ATOM 974 O O . ASN A 1 134 ? 4.356 -9.519 -9.234 1.00 97.00 134 ASN A O 1
ATOM 978 N N . CYS A 1 135 ? 4.238 -9.460 -11.472 1.00 97.06 135 CYS A N 1
ATOM 979 C CA . CYS A 1 135 ? 3.171 -8.458 -11.513 1.00 97.06 135 CYS A CA 1
ATOM 980 C C . CYS A 1 135 ? 1.849 -8.918 -10.867 1.00 97.06 135 CYS A C 1
ATOM 982 O O . CYS A 1 135 ? 1.025 -8.067 -10.515 1.00 97.06 135 CYS A O 1
ATOM 984 N N . ASP A 1 136 ? 1.655 -10.222 -10.647 1.00 96.69 136 ASP A N 1
ATOM 985 C CA . ASP A 1 136 ? 0.457 -10.758 -9.990 1.00 96.69 136 ASP A CA 1
ATOM 986 C C . ASP A 1 136 ? 0.466 -10.535 -8.473 1.00 96.69 136 ASP A C 1
ATOM 988 O O . ASP A 1 136 ? -0.593 -10.553 -7.855 1.00 96.69 136 ASP A O 1
ATOM 992 N N . LYS A 1 137 ? 1.637 -10.299 -7.868 1.00 97.69 137 LYS A N 1
ATOM 993 C CA . LYS A 1 137 ? 1.818 -10.084 -6.423 1.00 97.69 137 LYS A CA 1
ATOM 994 C C . LYS A 1 137 ? 2.191 -8.638 -6.157 1.00 97.69 137 LYS A C 1
ATOM 996 O O . LYS A 1 137 ? 3.196 -8.173 -6.691 1.00 97.69 137 LYS A O 1
ATOM 1001 N N . VAL A 1 138 ? 1.445 -7.908 -5.334 1.00 98.12 138 VAL A N 1
ATOM 1002 C CA . VAL A 1 138 ? 1.766 -6.492 -5.077 1.00 98.12 138 VAL A CA 1
ATOM 1003 C C . VAL A 1 138 ? 3.098 -6.338 -4.333 1.00 98.12 138 VAL A C 1
ATOM 1005 O O . VAL A 1 138 ? 3.889 -5.445 -4.644 1.00 98.12 138 VAL A O 1
ATOM 1008 N N . MET A 1 139 ? 3.412 -7.270 -3.432 1.00 98.56 139 MET A N 1
ATOM 1009 C CA . MET A 1 139 ? 4.632 -7.279 -2.623 1.00 98.56 139 MET A CA 1
ATOM 1010 C C . MET A 1 139 ? 5.873 -7.707 -3.399 1.00 98.56 139 MET A C 1
ATOM 1012 O O . MET A 1 139 ? 6.983 -7.469 -2.937 1.00 98.56 139 MET A O 1
ATOM 1016 N N . ALA A 1 140 ? 5.718 -8.298 -4.587 1.00 97.75 140 ALA A N 1
ATOM 1017 C CA . ALA A 1 140 ? 6.845 -8.554 -5.483 1.00 97.75 140 ALA A CA 1
ATOM 1018 C C . ALA A 1 140 ? 7.363 -7.274 -6.163 1.00 97.75 140 ALA A C 1
ATOM 1020 O O . ALA A 1 140 ? 8.405 -7.319 -6.814 1.00 97.75 140 ALA A O 1
ATOM 1021 N N . GLY A 1 141 ? 6.656 -6.145 -6.035 1.00 96.69 141 GLY A N 1
ATOM 1022 C CA . GLY A 1 141 ? 7.075 -4.865 -6.601 1.00 96.69 141 GLY A CA 1
ATOM 1023 C C . GLY A 1 141 ? 7.219 -4.913 -8.123 1.00 96.69 141 GLY A C 1
ATOM 1024 O O . GLY A 1 141 ? 6.355 -5.431 -8.825 1.00 96.69 141 GLY A O 1
ATOM 1025 N N . GLY A 1 142 ? 8.305 -4.363 -8.640 1.00 96.44 142 GLY A N 1
ATOM 1026 C CA . GLY A 1 142 ? 8.628 -4.334 -10.058 1.00 96.44 142 GLY A CA 1
ATOM 1027 C C . GLY A 1 142 ? 7.833 -3.325 -10.885 1.00 96.44 142 GLY A C 1
ATOM 1028 O O . GLY A 1 142 ? 6.825 -2.763 -10.451 1.00 96.44 142 GLY A O 1
ATOM 1029 N N . ARG A 1 143 ? 8.316 -3.131 -12.115 1.00 96.25 143 ARG A N 1
ATOM 1030 C CA . ARG A 1 143 ? 7.780 -2.262 -13.175 1.00 96.25 143 ARG A CA 1
ATOM 1031 C C . ARG A 1 143 ? 6.458 -2.786 -13.729 1.00 96.25 143 ARG A C 1
ATOM 1033 O O . ARG A 1 143 ? 6.378 -3.235 -14.869 1.00 96.25 143 ARG A O 1
ATOM 1040 N N . CYS A 1 144 ? 5.444 -2.773 -12.880 1.00 95.94 144 CYS A N 1
ATOM 1041 C CA . CYS A 1 144 ? 4.102 -3.266 -13.142 1.00 95.94 144 CYS A CA 1
ATOM 1042 C C . CYS A 1 144 ? 3.075 -2.223 -12.688 1.00 95.94 144 CYS A C 1
ATOM 1044 O O . CYS A 1 144 ? 3.360 -1.409 -11.808 1.00 95.94 144 CYS A O 1
ATOM 1046 N N . ASP A 1 145 ? 1.851 -2.314 -13.207 1.00 97.19 145 ASP A N 1
ATOM 1047 C CA . ASP A 1 145 ? 0.764 -1.399 -12.833 1.00 97.19 145 ASP A CA 1
ATOM 1048 C C . ASP A 1 145 ? -0.308 -2.030 -11.938 1.00 97.19 145 ASP A C 1
ATOM 1050 O O . ASP A 1 145 ? -1.014 -1.299 -11.247 1.00 97.19 145 ASP A O 1
ATOM 1054 N N . ASN A 1 146 ? -0.432 -3.365 -11.911 1.00 97.69 146 ASN A N 1
ATOM 1055 C CA . ASN A 1 146 ? -1.455 -4.061 -11.122 1.00 97.69 146 ASN A CA 1
ATOM 1056 C C . ASN A 1 146 ? -1.348 -3.677 -9.631 1.00 97.69 146 ASN A C 1
ATOM 1058 O O . ASN A 1 146 ? -0.345 -4.006 -9.003 1.00 97.69 146 ASN A O 1
ATOM 1062 N N . PRO A 1 147 ? -2.343 -3.014 -9.022 1.00 98.50 147 PRO A N 1
ATOM 1063 C CA . PRO A 1 147 ? -2.252 -2.582 -7.633 1.00 98.50 147 PRO A CA 1
ATOM 1064 C C . PRO A 1 147 ? -2.854 -3.597 -6.658 1.00 98.50 147 PRO A C 1
ATOM 1066 O O . PRO A 1 147 ? -2.906 -3.330 -5.466 1.00 98.50 147 PRO A O 1
ATOM 1069 N N . TYR A 1 148 ? -3.391 -4.720 -7.133 1.00 98.62 148 TYR A N 1
ATOM 1070 C CA . TYR A 1 148 ? -4.213 -5.593 -6.306 1.00 98.62 148 TYR A CA 1
ATOM 1071 C C . TYR A 1 148 ? -3.386 -6.724 -5.686 1.00 98.62 148 TYR A C 1
ATOM 1073 O O . TYR A 1 148 ? -2.729 -7.450 -6.434 1.00 98.62 148 TYR A O 1
ATOM 1081 N N . PRO A 1 149 ? -3.440 -6.922 -4.352 1.00 98.69 149 PRO A N 1
ATOM 1082 C CA . PRO A 1 149 ? -2.795 -8.068 -3.733 1.00 98.69 149 PRO A CA 1
ATOM 1083 C C . PRO A 1 149 ? -3.498 -9.360 -4.151 1.00 98.69 149 PRO A C 1
ATOM 1085 O O . PRO A 1 149 ? -4.727 -9.397 -4.305 1.00 98.69 149 PRO A O 1
ATOM 1088 N N . ASN A 1 150 ? -2.714 -10.419 -4.322 1.00 98.31 150 ASN A N 1
ATOM 1089 C CA . ASN A 1 150 ? -3.213 -11.726 -4.722 1.00 98.31 150 ASN A CA 1
ATOM 1090 C C . ASN A 1 150 ? -3.823 -12.501 -3.539 1.00 98.31 150 ASN A C 1
ATOM 1092 O O . ASN A 1 150 ? -3.792 -12.068 -2.385 1.00 98.31 150 ASN A O 1
ATOM 1096 N N . ALA A 1 151 ? -4.378 -13.680 -3.826 1.00 98.44 151 ALA A N 1
ATOM 1097 C CA . ALA A 1 151 ? -5.021 -14.514 -2.811 1.00 98.44 151 ALA A CA 1
ATOM 1098 C C . ALA A 1 151 ? -4.068 -14.935 -1.673 1.00 98.44 151 ALA A C 1
ATOM 1100 O O . ALA A 1 151 ? -4.483 -14.969 -0.513 1.00 98.44 151 ALA A O 1
ATOM 1101 N N . ASP A 1 152 ? -2.796 -15.210 -1.975 1.00 98.44 152 ASP A N 1
ATOM 1102 C CA . ASP A 1 152 ? -1.807 -15.625 -0.973 1.00 98.44 152 ASP A CA 1
ATOM 1103 C C . ASP A 1 152 ? -1.426 -14.478 -0.030 1.00 98.44 152 ASP A C 1
ATOM 1105 O O . ASP A 1 152 ? -1.339 -14.674 1.186 1.00 98.44 152 ASP A O 1
ATOM 1109 N N . GLU A 1 153 ? -1.238 -13.277 -0.580 1.00 98.75 153 GLU A N 1
ATOM 1110 C CA . GLU A 1 153 ? -0.970 -12.039 0.153 1.00 98.75 153 GLU A CA 1
ATOM 1111 C C . GLU A 1 153 ? -2.143 -11.704 1.077 1.00 98.75 153 GLU A C 1
ATOM 1113 O O . GLU A 1 153 ? -1.956 -11.493 2.276 1.00 98.75 153 GLU A O 1
ATOM 1118 N N . VAL A 1 154 ? -3.369 -11.758 0.552 1.00 98.81 154 VAL A N 1
ATOM 1119 C CA . VAL A 1 154 ? -4.600 -11.572 1.333 1.00 98.81 154 VAL A CA 1
ATOM 1120 C C . VAL A 1 154 ? -4.685 -12.587 2.471 1.00 98.81 154 VAL A C 1
ATOM 1122 O O . VAL A 1 154 ? -4.921 -12.213 3.622 1.00 98.81 154 VAL A O 1
ATOM 1125 N N . ALA A 1 155 ? -4.443 -13.868 2.190 1.00 98.25 155 ALA A N 1
ATOM 1126 C CA . ALA A 1 155 ? -4.485 -14.913 3.203 1.00 98.25 155 ALA A CA 1
ATOM 1127 C C . ALA A 1 155 ? -3.392 -14.726 4.273 1.00 98.25 155 ALA A C 1
ATOM 1129 O O . ALA A 1 155 ? -3.622 -15.025 5.447 1.00 98.25 155 ALA A O 1
ATOM 1130 N N . ALA A 1 156 ? -2.213 -14.217 3.906 1.00 97.69 156 ALA A N 1
ATOM 1131 C CA . ALA A 1 156 ? -1.140 -13.909 4.848 1.00 97.69 156 ALA A CA 1
ATOM 1132 C C . ALA A 1 156 ? -1.506 -12.762 5.798 1.00 97.69 156 ALA A C 1
ATOM 1134 O O . ALA A 1 156 ? -1.339 -12.922 7.011 1.00 97.69 156 ALA A O 1
ATOM 1135 N N . VAL A 1 157 ? -2.085 -11.671 5.284 1.00 98.00 157 VAL A N 1
ATOM 1136 C CA . VAL A 1 157 ? -2.614 -10.579 6.120 1.00 98.00 157 VAL A CA 1
ATOM 1137 C C . VAL A 1 157 ? -3.701 -11.113 7.052 1.00 98.00 157 VAL A C 1
ATOM 1139 O O . VAL A 1 157 ? -3.642 -10.890 8.262 1.00 98.00 157 VAL A O 1
ATOM 1142 N N . GLN A 1 158 ? -4.654 -11.885 6.519 1.00 96.81 158 GLN A N 1
ATOM 1143 C CA . GLN A 1 158 ? -5.748 -12.454 7.306 1.00 96.81 158 GLN A CA 1
ATOM 1144 C C . GLN A 1 158 ? -5.228 -13.235 8.517 1.00 96.81 158 GLN A C 1
ATOM 1146 O O . GLN A 1 158 ? -5.604 -12.924 9.647 1.00 96.81 158 GLN A O 1
ATOM 1151 N N . ARG A 1 159 ? -4.296 -14.171 8.285 1.00 95.00 159 ARG A N 1
ATOM 1152 C CA . ARG A 1 159 ? -3.676 -15.000 9.331 1.00 95.00 159 ARG A CA 1
ATOM 1153 C C . ARG A 1 159 ? -2.927 -14.186 10.383 1.00 95.00 159 ARG A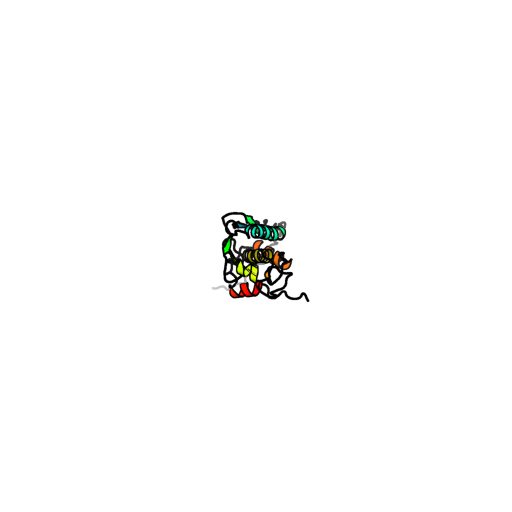 C 1
ATOM 1155 O O . ARG A 1 159 ? -2.977 -14.536 11.559 1.00 95.00 159 ARG A O 1
ATOM 1162 N N . PHE A 1 160 ? -2.202 -13.142 9.979 1.00 94.56 160 PHE A N 1
ATOM 1163 C CA . PHE A 1 160 ? -1.438 -12.326 10.922 1.00 94.56 160 PHE A CA 1
ATOM 1164 C C . PHE A 1 160 ? -2.365 -11.578 11.886 1.00 94.56 160 PHE A C 1
ATOM 1166 O O . PHE A 1 160 ? -2.154 -11.608 13.098 1.00 94.56 160 PHE A O 1
ATOM 1173 N N . TRP A 1 161 ? -3.413 -10.942 11.360 1.00 94.31 161 TRP A N 1
ATOM 1174 C CA . TRP A 1 161 ? -4.285 -10.070 12.149 1.00 94.31 161 TRP A CA 1
ATOM 1175 C C . TRP A 1 161 ? -5.447 -10.796 12.841 1.00 94.31 161 TRP A C 1
ATOM 1177 O O . TRP A 1 161 ? -6.037 -10.234 13.761 1.00 94.31 161 TRP A O 1
ATOM 1187 N N . SER A 1 162 ? -5.745 -12.048 12.473 1.00 92.06 162 SER A N 1
ATOM 1188 C CA . SER A 1 162 ? -6.712 -12.892 13.191 1.00 92.06 162 SER A CA 1
ATOM 1189 C C . SER A 1 162 ? -6.143 -13.532 14.467 1.00 92.06 162 SER A C 1
ATOM 1191 O O . SER A 1 162 ? -6.882 -14.169 15.214 1.00 92.06 162 SER A O 1
ATOM 1193 N N . GLY A 1 163 ? -4.830 -13.444 14.692 1.00 84.44 163 GLY A N 1
ATOM 1194 C CA . GLY A 1 163 ? -4.134 -14.106 15.795 1.00 84.44 163 GLY A CA 1
ATOM 1195 C C . GLY A 1 163 ? -3.781 -13.191 16.972 1.00 84.44 163 GLY A C 1
ATOM 1196 O O . GLY A 1 163 ? -4.198 -12.035 17.071 1.00 84.44 163 GLY A O 1
ATOM 1197 N N . VAL A 1 164 ? -2.954 -13.721 17.879 1.00 80.81 164 VAL A N 1
ATOM 1198 C CA . VAL A 1 164 ? -2.295 -12.914 18.917 1.00 80.81 164 VAL A CA 1
ATOM 1199 C C . VAL A 1 164 ? -1.335 -11.940 18.240 1.00 80.81 164 VAL A C 1
ATOM 1201 O O . VAL A 1 164 ? -0.525 -12.347 17.405 1.00 80.81 164 VAL A O 1
ATOM 1204 N N . LEU A 1 165 ? -1.420 -10.659 18.613 1.00 76.12 165 LEU A N 1
ATOM 1205 C CA . LEU A 1 165 ? -0.605 -9.615 18.004 1.00 76.12 165 LEU A CA 1
ATOM 1206 C C . LEU A 1 165 ? 0.879 -9.920 18.222 1.00 76.12 165 LEU A C 1
ATOM 1208 O O . LEU A 1 165 ? 1.341 -10.065 19.356 1.00 76.12 165 LEU A O 1
ATOM 1212 N N . ARG A 1 166 ? 1.619 -10.009 17.120 1.00 84.19 166 ARG A N 1
ATOM 1213 C CA . ARG A 1 166 ? 3.070 -10.166 17.148 1.00 84.19 166 ARG A CA 1
ATOM 1214 C C . ARG A 1 166 ? 3.717 -8.781 17.166 1.00 84.19 166 ARG A C 1
ATOM 1216 O O . ARG A 1 166 ? 3.158 -7.856 16.575 1.00 84.19 166 ARG A O 1
ATOM 1223 N N . PRO A 1 167 ? 4.883 -8.621 17.810 1.00 87.44 167 PRO A N 1
ATOM 1224 C CA . PRO A 1 167 ? 5.647 -7.390 17.692 1.00 87.44 167 PRO A CA 1
ATOM 1225 C C . PRO A 1 167 ? 5.912 -7.058 16.223 1.00 87.44 167 PRO A C 1
ATOM 1227 O O . PRO A 1 167 ? 6.206 -7.953 15.423 1.00 87.44 167 PRO A O 1
ATOM 1230 N N . ALA A 1 168 ? 5.824 -5.772 15.891 1.00 91.38 168 ALA A N 1
ATOM 1231 C CA . ALA A 1 168 ? 6.219 -5.290 14.580 1.00 91.38 168 ALA A CA 1
ATOM 1232 C C . ALA A 1 168 ? 7.693 -5.614 14.321 1.00 91.38 168 ALA A C 1
ATOM 1234 O O . ALA A 1 168 ? 8.525 -5.582 15.234 1.00 91.38 168 ALA A O 1
ATOM 1235 N N . ARG A 1 169 ? 8.014 -5.905 13.065 1.00 95.44 169 ARG A N 1
ATOM 1236 C CA . ARG A 1 169 ? 9.392 -6.111 12.624 1.00 95.44 169 ARG A CA 1
ATOM 1237 C C . ARG A 1 169 ? 9.975 -4.818 12.051 1.00 95.44 169 ARG A C 1
ATOM 1239 O O . ARG A 1 169 ? 9.208 -3.935 11.649 1.00 95.44 169 ARG A O 1
ATOM 1246 N N . PRO A 1 170 ? 11.313 -4.699 12.016 1.00 95.31 170 PRO A N 1
ATOM 1247 C CA . PRO A 1 170 ? 11.976 -3.618 11.299 1.00 95.31 170 PRO A CA 1
ATOM 1248 C C . PRO A 1 170 ? 11.514 -3.539 9.840 1.00 95.31 170 PRO A C 1
ATOM 1250 O O . PRO A 1 170 ? 11.174 -4.560 9.246 1.00 95.31 170 PRO A O 1
ATOM 1253 N N . ALA A 1 171 ? 11.514 -2.329 9.283 1.00 93.25 171 ALA A N 1
ATOM 1254 C CA . ALA A 1 171 ? 11.241 -2.099 7.868 1.00 93.25 171 ALA A CA 1
ATOM 1255 C C . ALA A 1 171 ? 12.240 -2.828 6.947 1.00 93.25 171 ALA A C 1
ATOM 1257 O O . ALA A 1 171 ? 13.386 -3.061 7.362 1.00 93.25 171 ALA A O 1
ATOM 1258 N N . PRO A 1 172 ? 11.858 -3.095 5.681 1.00 93.31 172 PRO A N 1
ATOM 1259 C CA . PRO A 1 172 ? 12.806 -3.465 4.639 1.00 93.31 172 PRO A CA 1
ATOM 1260 C C . PRO A 1 172 ? 13.940 -2.443 4.536 1.00 93.31 172 PRO A C 1
ATOM 1262 O O . PRO A 1 172 ? 13.770 -1.246 4.800 1.00 93.31 172 PRO A O 1
ATOM 1265 N N . ARG A 1 173 ? 15.131 -2.898 4.139 1.00 96.00 173 ARG A N 1
ATOM 1266 C CA . ARG A 1 173 ? 16.240 -1.966 3.925 1.00 96.00 173 ARG A CA 1
ATOM 1267 C C . ARG A 1 173 ? 15.964 -1.142 2.677 1.00 96.00 173 ARG A C 1
ATOM 1269 O O . ARG A 1 173 ? 15.514 -1.656 1.662 1.00 96.00 173 ARG A O 1
ATOM 1276 N N . HIS A 1 174 ? 16.387 0.114 2.709 1.00 94.25 174 HIS A N 1
ATOM 1277 C CA . HIS A 1 174 ? 16.299 1.044 1.584 1.00 94.25 174 HIS A CA 1
ATOM 1278 C C . HIS A 1 174 ? 16.804 0.495 0.237 1.00 94.25 174 HIS A C 1
ATOM 1280 O O . HIS A 1 174 ? 16.237 0.804 -0.809 1.00 94.25 174 HIS A O 1
ATOM 1286 N N . ALA A 1 175 ? 17.891 -0.282 0.251 1.00 94.44 175 ALA A N 1
ATOM 1287 C CA . ALA A 1 175 ? 18.448 -0.879 -0.961 1.00 94.44 175 ALA A CA 1
ATOM 1288 C C . ALA A 1 175 ? 17.559 -2.004 -1.513 1.00 94.44 175 ALA A C 1
ATOM 1290 O O . ALA A 1 175 ? 17.383 -2.090 -2.728 1.00 94.44 175 ALA A O 1
ATOM 1291 N N . ASP A 1 176 ? 16.982 -2.810 -0.619 1.00 96.19 176 ASP A N 1
ATOM 1292 C CA . ASP A 1 176 ? 16.069 -3.894 -0.974 1.00 96.19 176 ASP A CA 1
ATOM 1293 C C . ASP A 1 176 ? 14.792 -3.294 -1.579 1.00 96.19 176 ASP A C 1
ATOM 1295 O O . ASP A 1 176 ? 14.412 -3.664 -2.682 1.00 96.19 176 ASP A O 1
ATOM 1299 N N . GLU A 1 177 ? 14.226 -2.257 -0.951 1.00 96.75 177 GLU A N 1
ATOM 1300 C CA . GLU A 1 177 ? 13.029 -1.554 -1.439 1.00 96.75 177 GLU A CA 1
ATOM 1301 C C . GLU A 1 177 ? 13.231 -0.932 -2.830 1.00 96.75 177 GLU A C 1
ATOM 1303 O O . GLU A 1 177 ? 12.435 -1.116 -3.755 1.00 96.75 177 GLU A O 1
ATOM 1308 N N . ARG A 1 178 ? 14.364 -0.242 -3.025 1.00 96.62 178 ARG A N 1
ATOM 1309 C CA . ARG A 1 178 ? 14.741 0.319 -4.331 1.00 96.62 178 ARG A CA 1
ATOM 1310 C C . ARG A 1 178 ? 14.847 -0.772 -5.395 1.00 96.62 178 ARG A C 1
ATOM 1312 O O . ARG A 1 178 ? 14.399 -0.559 -6.522 1.00 96.62 178 ARG A O 1
ATOM 1319 N N . SER A 1 179 ? 15.475 -1.898 -5.058 1.00 96.62 179 SER A N 1
ATOM 1320 C CA . SER A 1 179 ? 15.625 -3.030 -5.970 1.00 96.62 179 SER A CA 1
ATOM 1321 C C . SER A 1 179 ? 14.271 -3.652 -6.300 1.00 96.62 179 SER A C 1
ATOM 1323 O O . SER A 1 179 ? 13.989 -3.888 -7.471 1.00 96.62 179 SER A O 1
ATOM 1325 N N . THR A 1 180 ? 13.423 -3.871 -5.294 1.00 97.38 180 THR A N 1
ATOM 1326 C CA . THR A 1 180 ? 12.109 -4.500 -5.437 1.00 97.38 180 THR A CA 1
ATOM 1327 C C . THR A 1 180 ? 11.198 -3.677 -6.333 1.00 97.38 180 THR A C 1
ATOM 1329 O O . THR A 1 180 ? 10.740 -4.176 -7.357 1.00 97.38 180 THR A O 1
ATOM 1332 N N . LEU A 1 181 ? 10.973 -2.399 -6.029 1.00 96.38 181 LEU A N 1
ATOM 1333 C CA . LEU A 1 181 ? 10.056 -1.555 -6.805 1.00 96.38 181 LEU A CA 1
ATOM 1334 C C . LEU A 1 181 ? 10.627 -1.125 -8.168 1.00 96.38 181 LEU A C 1
ATOM 1336 O O . LEU A 1 181 ? 9.867 -0.797 -9.074 1.00 96.38 181 LEU A O 1
ATOM 1340 N N . GLY A 1 182 ? 11.953 -1.151 -8.338 1.00 95.31 182 GLY A N 1
ATOM 1341 C CA . GLY A 1 182 ? 12.627 -0.843 -9.604 1.00 95.31 182 GLY A CA 1
ATOM 1342 C C . GLY A 1 182 ? 12.878 -2.046 -10.524 1.00 95.31 182 GLY A C 1
ATOM 1343 O O . GLY A 1 182 ? 13.354 -1.847 -11.652 1.00 95.31 182 GLY A O 1
ATOM 1344 N N . ALA A 1 183 ? 12.598 -3.269 -10.061 1.00 96.62 183 ALA A N 1
ATOM 1345 C CA . ALA A 1 183 ? 12.865 -4.504 -10.794 1.00 96.62 183 ALA A CA 1
ATOM 1346 C C . ALA A 1 183 ? 12.085 -4.572 -12.119 1.00 96.62 183 ALA A C 1
ATOM 1348 O O . ALA A 1 183 ? 10.960 -4.076 -12.202 1.00 96.62 183 ALA A O 1
ATOM 1349 N N . PRO A 1 184 ? 12.636 -5.190 -13.177 1.00 96.75 184 PRO A N 1
ATOM 1350 C CA . PRO A 1 184 ? 11.850 -5.473 -14.372 1.00 96.75 184 PRO A CA 1
ATOM 1351 C C . PRO A 1 184 ? 10.673 -6.397 -14.032 1.00 96.75 184 PRO A C 1
ATOM 1353 O O . PRO A 1 184 ? 10.779 -7.241 -13.142 1.00 96.75 184 PRO A O 1
ATOM 1356 N N . ALA A 1 185 ? 9.569 -6.255 -14.766 1.00 94.31 185 ALA A N 1
ATOM 1357 C CA . ALA A 1 185 ? 8.492 -7.232 -14.714 1.00 94.31 185 ALA A CA 1
ATOM 1358 C C . ALA A 1 185 ? 9.044 -8.614 -15.094 1.00 94.31 185 ALA A C 1
ATOM 1360 O O . ALA A 1 185 ? 9.708 -8.765 -16.126 1.00 94.31 185 ALA A O 1
ATOM 1361 N N . LEU A 1 186 ? 8.771 -9.621 -14.267 1.00 90.94 186 LEU A N 1
ATOM 1362 C CA . LEU A 1 186 ? 8.992 -11.001 -14.659 1.00 90.94 186 LEU A CA 1
ATOM 1363 C C . LEU A 1 186 ? 7.998 -11.311 -15.772 1.00 90.94 186 LEU A C 1
ATOM 1365 O O . LEU A 1 186 ? 6.793 -11.135 -15.605 1.00 90.94 186 LEU A O 1
ATOM 1369 N N . VAL A 1 187 ? 8.508 -11.764 -16.916 1.00 71.50 187 VAL A N 1
ATOM 1370 C CA . VAL A 1 187 ? 7.653 -12.326 -17.959 1.00 71.50 187 VAL A CA 1
ATOM 1371 C C . VAL A 1 187 ? 6.941 -13.519 -17.330 1.00 71.50 187 VAL A C 1
ATOM 1373 O O . VAL A 1 187 ? 7.616 -14.450 -16.879 1.00 71.50 187 VAL A O 1
ATOM 1376 N N . SER A 1 188 ? 5.609 -13.462 -17.248 1.00 57.44 188 SER A N 1
ATOM 1377 C CA . SER A 1 188 ? 4.795 -14.587 -16.792 1.00 57.44 188 SER A CA 1
ATOM 1378 C C . SER A 1 188 ? 5.218 -15.825 -17.582 1.00 57.44 188 SER A C 1
ATOM 1380 O O . SER A 1 188 ? 5.174 -15.814 -18.813 1.00 57.44 188 SER A O 1
ATOM 1382 N N . ARG A 1 189 ? 5.724 -16.842 -16.880 1.00 49.28 189 ARG A N 1
ATOM 1383 C CA . ARG A 1 189 ? 5.966 -18.159 -17.474 1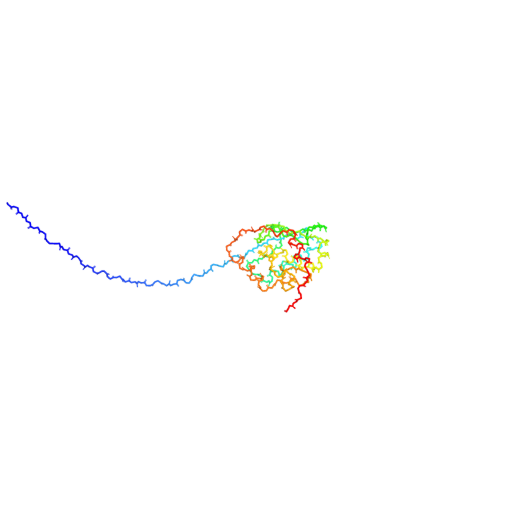.00 49.28 189 ARG A CA 1
ATOM 1384 C C . ARG A 1 189 ? 4.660 -18.923 -17.578 1.00 49.28 189 ARG A C 1
ATOM 1386 O O . ARG A 1 189 ? 3.842 -18.776 -16.645 1.00 49.28 189 ARG A O 1
#

pLDDT: mean 87.99, std 18.33, range [40.38, 98.88]

Mean predicted aligned error: 9.69 Å

Secondary structure (DSSP, 8-state):
-------------PPPPP--PPP-----PPPPPPEEEEEEEEE-GGGHHHHHHHHHHHHTT-SSEEEEE-SSSEEEEEESS-SSSEEESEES-SSEEEEEEHHHHHHH-S-HHHHHHHHHHHHTT----SSTT-TT-GGG-SS-------HHHHHHHHHHHTSSPPPPEEPPPHHHHHHHHHSPPPPP-